Protein AF-A0A538DVM8-F1 (afdb_monomer)

Nearest PDB structures (foldseek):
  1uw4-assembly2_C  TM=4.264E-01  e=3.735E-01  Homo sapiens
  6fu8-assembly1_C  TM=4.788E-01  e=6.368E-01  Escherichia coli O157:H7
  2a1s-assembly2_C  TM=4.814E-01  e=8.148E+00  Homo sapiens
  8kei-assembly1_C  TM=2.611E-01  e=3.553E+00  Oryctolagus cuniculus
  7nfc-assembly1_R  TM=1.267E-01  e=5.709E+00  Homo sapiens

pLDDT: mean 77.98, std 17.45, range [37.25, 95.0]

Solvent-accessible surface area (backbone atoms only — not comparable to full-atom values): 14965 Å² total; per-residue (Å²): 66,32,56,57,66,22,54,75,48,77,42,74,82,54,92,78,66,64,67,68,50,49,57,50,42,61,70,29,34,36,66,81,75,77,64,56,51,81,41,86,43,74,57,98,88,39,68,28,29,33,39,38,33,44,49,64,72,93,64,70,56,28,22,74,38,63,41,71,49,64,50,100,85,67,50,81,42,77,76,43,48,52,74,36,40,50,31,51,59,91,94,44,74,41,74,61,50,75,64,55,54,50,55,40,52,50,51,50,52,51,52,52,49,51,53,51,51,52,55,49,50,58,61,69,71,46,61,95,87,66,81,86,80,88,74,79,86,75,71,57,49,102,82,68,47,65,57,67,41,60,92,59,90,57,94,80,60,75,70,47,54,73,66,52,56,73,72,58,21,62,28,43,68,72,49,45,38,52,54,41,35,72,74,36,94,87,56,80,66,51,74,65,37,57,49,16,42,32,63,64,70,56,60,35,48,90,74,33,58,74,31,26,46,66,52,98,83,63,71,58,22,26,15,68,60,38,42,51,49,54,52,51,46,38,74,76,32,87,52,43,55,60,51,22,35,51,52,38,54,67,70,51,73,86,125

Structure (mmCIF, N/CA/C/O backbone):
data_AF-A0A538DVM8-F1
#
_entry.id   AF-A0A538DVM8-F1
#
loop_
_atom_site.group_PDB
_atom_site.id
_atom_site.type_symbol
_atom_site.label_atom_id
_atom_site.label_alt_id
_atom_site.label_comp_id
_atom_site.label_asym_id
_atom_site.label_entity_id
_atom_site.label_seq_id
_atom_site.pdbx_PDB_ins_code
_atom_site.Cartn_x
_atom_site.Cartn_y
_atom_site.Cartn_z
_atom_site.occupancy
_atom_site.B_iso_or_equiv
_atom_site.auth_seq_id
_atom_site.auth_comp_id
_atom_site.auth_asym_id
_atom_site.auth_atom_id
_atom_site.pdbx_PDB_model_num
ATOM 1 N N . MET A 1 1 ? -6.686 -3.105 13.165 1.00 91.38 1 MET A N 1
ATOM 2 C CA . MET A 1 1 ? -6.283 -3.950 12.014 1.00 91.38 1 MET A CA 1
ATOM 3 C C . MET A 1 1 ? -4.870 -3.634 11.577 1.00 91.38 1 MET A C 1
ATOM 5 O O . MET A 1 1 ? -4.079 -4.561 11.546 1.00 91.38 1 MET A O 1
ATOM 9 N N . ALA A 1 2 ? -4.529 -2.364 11.331 1.00 91.62 2 ALA A N 1
ATOM 10 C CA . ALA A 1 2 ? -3.165 -1.960 10.975 1.00 91.62 2 ALA A CA 1
ATOM 11 C C . ALA A 1 2 ? -2.099 -2.516 11.942 1.00 91.62 2 ALA A C 1
ATOM 13 O O . ALA A 1 2 ? -1.162 -3.188 11.512 1.00 91.62 2 ALA A O 1
ATOM 14 N N . ASN A 1 3 ? -2.326 -2.392 13.256 1.00 92.56 3 ASN A N 1
ATOM 15 C CA . ASN A 1 3 ? -1.463 -2.987 14.289 1.00 92.56 3 ASN A CA 1
ATOM 16 C C . ASN A 1 3 ? -1.316 -4.515 14.171 1.00 92.56 3 ASN A C 1
ATOM 18 O O . ASN A 1 3 ? -0.289 -5.071 14.535 1.00 92.56 3 ASN A O 1
ATOM 22 N N . SER A 1 4 ? -2.295 -5.221 13.609 1.00 90.94 4 SER A N 1
ATOM 23 C CA . SER A 1 4 ? -2.308 -6.688 13.477 1.00 90.94 4 SER A CA 1
ATOM 24 C C . SER A 1 4 ? -1.834 -7.200 12.120 1.00 90.94 4 SER A C 1
ATOM 26 O O . SER A 1 4 ? -1.965 -8.388 11.854 1.00 90.94 4 SER A O 1
ATOM 28 N N . GLY A 1 5 ? -1.271 -6.335 11.271 1.00 85.81 5 GLY A N 1
ATOM 29 C CA . GLY A 1 5 ? -0.757 -6.747 9.960 1.00 85.81 5 GLY A CA 1
ATOM 30 C C . GLY A 1 5 ? -1.684 -6.416 8.792 1.00 85.81 5 GLY A C 1
ATOM 31 O O . GLY A 1 5 ? -1.453 -6.904 7.694 1.00 85.81 5 GLY A O 1
ATOM 32 N N . GLY A 1 6 ? -2.704 -5.589 9.024 1.00 90.38 6 GLY A N 1
ATOM 33 C CA . GLY A 1 6 ? -3.654 -5.171 7.999 1.00 90.38 6 GLY A CA 1
ATOM 34 C C . GLY A 1 6 ? -4.895 -6.062 7.924 1.00 90.38 6 GLY A C 1
ATOM 35 O O . GLY 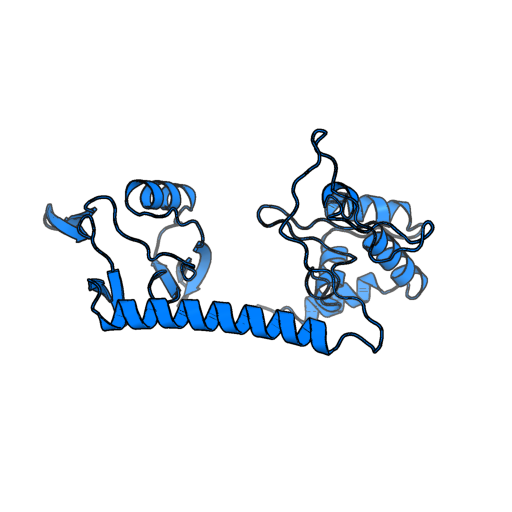A 1 6 ? -5.213 -6.806 8.856 1.00 90.38 6 GLY A O 1
ATOM 36 N N . GLY A 1 7 ? -5.652 -5.930 6.839 1.00 90.94 7 GLY A N 1
ATOM 37 C CA . GLY A 1 7 ? -6.867 -6.697 6.580 1.00 90.94 7 GLY A CA 1
ATOM 38 C C . GLY A 1 7 ? -7.872 -5.938 5.720 1.00 90.94 7 GLY A C 1
ATOM 39 O O . GLY A 1 7 ? -7.547 -4.926 5.113 1.00 90.94 7 GLY A O 1
ATOM 40 N N . ALA A 1 8 ? -9.113 -6.423 5.678 1.00 91.19 8 ALA A N 1
ATOM 41 C CA . ALA A 1 8 ? -10.191 -5.756 4.959 1.00 91.19 8 ALA A CA 1
ATOM 42 C C . ALA A 1 8 ? -11.468 -5.675 5.803 1.00 91.19 8 ALA A C 1
ATOM 44 O O . ALA A 1 8 ? -11.857 -6.648 6.456 1.00 91.19 8 ALA A O 1
ATOM 45 N N . VAL A 1 9 ? -12.145 -4.529 5.748 1.00 90.56 9 VAL A N 1
ATOM 46 C CA . VAL A 1 9 ? -13.495 -4.323 6.294 1.00 90.56 9 VAL A CA 1
ATOM 47 C C . VAL A 1 9 ? -14.459 -4.194 5.137 1.00 90.56 9 VAL A C 1
ATOM 49 O O . VAL A 1 9 ? -14.202 -3.459 4.194 1.00 90.56 9 VAL A O 1
ATOM 52 N N . VAL A 1 10 ? -15.582 -4.898 5.207 1.00 90.62 10 VAL A N 1
ATOM 53 C CA . VAL A 1 10 ? -16.633 -4.801 4.194 1.00 90.62 10 VAL A CA 1
ATOM 54 C C . VAL A 1 10 ? -17.807 -4.051 4.795 1.00 90.62 10 VAL A C 1
ATOM 56 O O . VAL A 1 10 ? -18.389 -4.512 5.776 1.00 90.62 10 VAL A O 1
ATOM 59 N N . VAL A 1 11 ? -18.154 -2.917 4.194 1.00 89.81 11 VAL A N 1
ATOM 60 C CA . VAL A 1 11 ? -19.269 -2.068 4.608 1.00 89.81 11 VAL A CA 1
ATOM 61 C C . VAL A 1 11 ? -20.421 -2.251 3.613 1.00 89.81 11 VAL A C 1
ATOM 63 O O . VAL A 1 11 ? -20.274 -1.915 2.434 1.00 89.81 11 VAL A O 1
ATOM 66 N N . PRO A 1 12 ? -21.558 -2.831 4.038 1.00 84.06 12 PRO A N 1
ATOM 67 C CA . PRO A 1 12 ? -22.720 -2.990 3.176 1.00 84.06 12 PRO A CA 1
ATOM 68 C C . PRO A 1 12 ? -23.516 -1.684 3.033 1.00 84.06 12 PRO A C 1
ATOM 70 O O . PRO A 1 12 ? -23.647 -0.917 3.982 1.00 84.06 12 PRO A O 1
ATOM 73 N N . GLY A 1 13 ? -24.110 -1.469 1.855 1.00 66.94 13 GLY A N 1
ATOM 74 C CA . GLY A 1 13 ? -25.246 -0.556 1.677 1.00 66.94 13 GLY A CA 1
ATOM 75 C C . GLY A 1 13 ? -24.947 0.935 1.484 1.00 66.94 13 GLY A C 1
ATOM 76 O O . GLY A 1 13 ? -25.846 1.650 1.045 1.00 66.94 13 GLY A O 1
ATOM 77 N N . HIS A 1 14 ? -23.723 1.417 1.722 1.00 64.56 14 HIS A N 1
ATOM 78 C CA . HIS A 1 14 ? -23.390 2.837 1.555 1.00 64.56 14 HIS A CA 1
ATOM 79 C C . HIS A 1 14 ? -22.054 3.051 0.851 1.00 64.56 14 HIS A C 1
ATOM 81 O O . HIS A 1 14 ? -21.081 2.352 1.121 1.00 64.56 14 HIS A O 1
ATOM 87 N N . LYS A 1 15 ? -22.018 4.058 -0.031 1.00 70.94 15 LYS A N 1
ATOM 88 C CA . LYS A 1 15 ? -20.783 4.543 -0.643 1.00 70.94 15 LYS A CA 1
ATOM 89 C C . LYS A 1 15 ? -19.994 5.289 0.426 1.00 70.94 15 LYS A C 1
ATOM 91 O O . LYS A 1 15 ? -20.326 6.422 0.771 1.00 70.94 15 LYS A O 1
ATOM 96 N N . VAL A 1 16 ? -19.001 4.613 0.981 1.00 83.69 16 VAL A N 1
ATOM 97 C CA . VAL A 1 16 ? -18.081 5.198 1.953 1.00 83.69 16 VAL A CA 1
ATOM 98 C C . VAL A 1 16 ? -17.121 6.124 1.206 1.00 83.69 16 VAL A C 1
ATOM 100 O O . VAL A 1 16 ? -16.648 5.779 0.124 1.00 83.69 16 VAL A O 1
ATOM 103 N N . GLN A 1 17 ? -16.880 7.313 1.752 1.00 84.44 17 GLN A N 1
ATOM 104 C CA . GLN A 1 17 ? -15.921 8.271 1.203 1.00 84.44 17 GLN A CA 1
ATOM 105 C C . GLN A 1 17 ? -14.616 8.201 1.990 1.00 84.44 17 GLN A C 1
ATOM 107 O O . GLN A 1 17 ? -14.631 7.929 3.189 1.00 84.44 17 GLN A O 1
ATOM 112 N N . GLU A 1 18 ? -13.506 8.432 1.301 1.00 82.56 18 GLU A N 1
ATOM 113 C CA . GLU A 1 18 ? -12.167 8.311 1.873 1.00 82.56 18 GLU A CA 1
ATOM 114 C C . GLU A 1 18 ? -11.806 9.488 2.781 1.00 82.56 18 GLU A C 1
ATOM 116 O O . GLU A 1 18 ? -11.379 9.274 3.911 1.00 82.56 18 GLU A O 1
ATOM 121 N N . GLU A 1 19 ? -12.049 10.719 2.320 1.00 81.19 19 GLU A N 1
ATOM 122 C CA . GLU A 1 19 ? -11.664 11.953 3.024 1.00 81.19 19 GLU A CA 1
ATOM 123 C C . GLU A 1 19 ? -12.200 12.008 4.465 1.00 81.19 19 GLU A C 1
ATOM 125 O O . GLU A 1 19 ? -11.397 12.217 5.374 1.00 81.19 19 GLU A O 1
ATOM 130 N N . PRO A 1 20 ? -13.488 11.702 4.746 1.00 87.06 20 PRO A N 1
ATOM 131 C CA . PRO A 1 20 ? -13.967 11.698 6.123 1.00 87.06 20 PRO A CA 1
ATOM 132 C C . PRO A 1 20 ? -13.274 10.645 6.992 1.00 87.06 20 PRO A C 1
ATOM 134 O O . PRO A 1 20 ? -13.184 10.830 8.200 1.00 87.06 20 PRO A O 1
ATOM 137 N N . ILE A 1 21 ? -12.804 9.528 6.426 1.00 88.12 21 ILE A N 1
ATOM 138 C CA . ILE A 1 21 ? -12.092 8.510 7.209 1.00 88.12 21 ILE A CA 1
ATOM 139 C C . ILE A 1 21 ? -10.724 9.038 7.630 1.00 88.12 21 ILE A C 1
ATOM 141 O O . ILE A 1 21 ? -10.399 8.902 8.807 1.00 88.12 21 ILE A O 1
ATOM 145 N N . HIS A 1 22 ? -9.965 9.652 6.717 1.00 83.19 22 HIS A N 1
ATOM 146 C CA . HIS A 1 22 ? -8.676 10.277 7.044 1.00 83.19 22 HIS A CA 1
ATOM 147 C C . HIS A 1 22 ? -8.846 11.334 8.138 1.00 83.19 22 HIS A C 1
ATOM 149 O O . HIS A 1 22 ? -8.239 11.210 9.197 1.00 83.19 22 HIS A O 1
ATOM 155 N N . GLU A 1 23 ? -9.802 12.258 7.978 1.00 83.12 23 GLU A N 1
ATOM 156 C CA . GLU A 1 23 ? -10.084 13.293 8.986 1.00 83.12 23 GLU A CA 1
ATOM 157 C C . GLU A 1 23 ? -10.395 12.706 10.375 1.00 83.12 23 GLU A C 1
ATOM 159 O O . GLU A 1 23 ? -9.952 13.223 11.405 1.00 83.12 23 GLU A O 1
ATOM 164 N N . HIS A 1 24 ? -11.160 11.610 10.429 1.00 88.44 24 HIS A N 1
ATOM 165 C CA . HIS A 1 24 ? -11.448 10.941 11.696 1.00 88.44 24 HIS A CA 1
ATOM 166 C C . HIS A 1 24 ? -10.231 10.180 12.235 1.00 88.44 24 HIS A C 1
ATOM 168 O O . HIS A 1 24 ? -10.028 10.156 13.446 1.00 88.44 24 HIS A O 1
ATOM 174 N N . LEU A 1 25 ? -9.414 9.551 11.393 1.00 88.69 25 LEU A N 1
ATOM 175 C CA . LEU A 1 25 ? -8.204 8.873 11.857 1.00 88.69 25 LEU A CA 1
ATOM 176 C C . LEU A 1 25 ? -7.222 9.874 12.466 1.00 88.69 25 LEU A C 1
ATOM 178 O O . LEU A 1 25 ? -6.800 9.658 13.601 1.00 88.69 25 LEU A O 1
ATOM 182 N N . ASP A 1 26 ? -6.987 11.007 11.810 1.00 87.06 26 ASP A N 1
ATOM 183 C CA . ASP A 1 26 ? -6.107 12.071 12.307 1.00 87.06 26 ASP A CA 1
ATOM 184 C C . ASP A 1 26 ? -6.617 12.673 13.618 1.00 87.06 26 ASP A C 1
ATOM 186 O O . ASP A 1 26 ? -5.858 13.009 14.531 1.00 87.06 26 ASP A O 1
ATOM 190 N N . ALA A 1 27 ? -7.940 12.782 13.758 1.00 89.69 27 ALA A N 1
ATOM 191 C CA . ALA A 1 27 ? -8.550 13.314 14.966 1.00 89.69 27 ALA A CA 1
ATOM 192 C C . ALA A 1 27 ? -8.453 12.369 16.175 1.00 89.69 27 ALA A C 1
ATOM 194 O O . ALA A 1 27 ? -8.579 12.852 17.309 1.00 89.69 27 ALA A O 1
ATOM 195 N N . TYR A 1 28 ? -8.296 11.057 15.961 1.00 92.12 28 TYR A N 1
ATOM 196 C CA . TYR A 1 28 ? -8.446 10.040 17.007 1.00 92.12 28 TYR A CA 1
ATOM 197 C C . TYR A 1 28 ? -7.233 9.133 17.217 1.00 92.12 28 TYR A C 1
ATOM 199 O O . TYR A 1 28 ? -7.166 8.530 18.290 1.00 92.12 28 TYR A O 1
ATOM 207 N N . ALA A 1 29 ? -6.307 9.010 16.269 1.00 90.12 29 ALA A N 1
ATOM 208 C CA . ALA A 1 29 ? -5.192 8.069 16.316 1.00 90.12 29 ALA A CA 1
ATOM 209 C C . ALA A 1 29 ? -3.843 8.744 16.030 1.00 90.12 29 ALA A C 1
ATOM 211 O O . ALA A 1 29 ? -3.762 9.735 15.318 1.00 90.12 29 ALA A O 1
ATOM 212 N N . GLU A 1 30 ? -2.783 8.195 16.618 1.00 83.69 30 GLU A N 1
ATOM 213 C CA . GLU A 1 30 ? -1.400 8.603 16.386 1.00 83.69 30 GLU A CA 1
ATOM 214 C C . GLU A 1 30 ? -0.479 7.366 16.314 1.00 83.69 30 GLU A C 1
ATOM 216 O O . GLU A 1 30 ? -0.730 6.387 17.024 1.00 83.69 30 GLU A O 1
ATOM 221 N N . PRO A 1 31 ? 0.598 7.379 15.506 1.00 85.88 31 PRO A N 1
ATOM 222 C CA . PRO A 1 31 ? 0.907 8.385 14.482 1.00 85.88 31 PRO A CA 1
ATOM 223 C C . PRO A 1 31 ? -0.140 8.424 13.354 1.00 85.88 31 PRO A C 1
ATOM 225 O O . PRO A 1 31 ? -1.007 7.555 13.281 1.00 85.88 31 PRO A O 1
ATOM 228 N N . GLU A 1 32 ? -0.059 9.447 12.503 1.00 83.62 32 GLU A N 1
ATOM 229 C CA . GLU A 1 32 ? -0.884 9.585 11.294 1.00 83.62 32 GLU A CA 1
ATOM 230 C C . GLU A 1 32 ? -0.847 8.301 10.450 1.00 83.62 32 GLU A C 1
ATOM 232 O O . GLU A 1 32 ? 0.192 7.638 10.331 1.00 83.62 32 GLU A O 1
ATOM 237 N N . PHE A 1 33 ? -2.002 7.917 9.906 1.00 85.25 33 PHE A N 1
ATOM 238 C CA . PHE A 1 33 ? -2.161 6.657 9.191 1.00 85.25 33 PHE A CA 1
ATOM 239 C C . PHE A 1 33 ? -3.012 6.822 7.938 1.00 85.25 33 PHE A C 1
ATOM 241 O O . PHE A 1 33 ? -4.237 6.861 8.004 1.00 85.25 33 PHE A O 1
ATOM 248 N N . GLU A 1 34 ? -2.342 6.782 6.791 1.00 83.44 34 GLU A N 1
ATOM 249 C CA . GLU A 1 34 ? -2.978 6.930 5.479 1.00 83.44 34 GLU A CA 1
ATOM 250 C C . GLU A 1 34 ? -3.050 5.612 4.690 1.00 83.44 34 GLU A C 1
ATOM 252 O O . GLU A 1 34 ? -3.625 5.561 3.607 1.00 83.44 34 GLU A O 1
ATOM 257 N N . ALA A 1 35 ? -2.451 4.528 5.198 1.00 85.88 35 ALA A N 1
ATOM 258 C CA . ALA A 1 35 ? -2.258 3.288 4.444 1.00 85.88 35 ALA A CA 1
ATOM 259 C C . ALA A 1 35 ? -3.529 2.411 4.414 1.00 85.88 35 ALA A C 1
ATOM 261 O O . ALA A 1 35 ? -3.575 1.300 4.951 1.00 85.88 35 ALA A O 1
ATOM 262 N N . PHE A 1 36 ? -4.595 2.928 3.806 1.00 91.38 36 PHE A N 1
ATOM 263 C CA . PHE A 1 36 ? -5.800 2.180 3.468 1.00 91.38 36 PHE A CA 1
ATOM 264 C C . PHE A 1 36 ? -6.386 2.650 2.130 1.00 91.38 36 PHE A C 1
ATOM 266 O O . PHE A 1 36 ? -6.123 3.755 1.677 1.00 91.38 36 PHE A O 1
ATOM 273 N N . GLY A 1 37 ? -7.201 1.808 1.495 1.00 89.00 37 GLY A N 1
ATOM 274 C CA . GLY A 1 37 ? -7.884 2.134 0.243 1.00 89.00 37 GLY A CA 1
ATOM 275 C C . GLY A 1 37 ? -9.309 1.595 0.201 1.00 89.00 37 GLY A C 1
ATOM 276 O O . GLY A 1 37 ? -9.620 0.567 0.811 1.00 89.00 37 GLY A O 1
ATOM 277 N N . LEU A 1 38 ? -10.190 2.284 -0.530 1.00 90.06 38 LEU A N 1
ATOM 278 C CA . LEU A 1 38 ? -11.572 1.851 -0.746 1.00 90.06 38 LEU A CA 1
ATOM 279 C C . LEU A 1 38 ? -11.756 1.210 -2.122 1.00 90.06 38 LEU A C 1
ATOM 281 O O . LEU A 1 38 ? -11.318 1.721 -3.151 1.00 90.06 38 LEU A O 1
ATOM 285 N N . HIS A 1 39 ? -12.476 0.095 -2.140 1.00 90.25 39 HIS A N 1
ATOM 286 C CA . HIS A 1 39 ? -12.784 -0.653 -3.347 1.00 90.25 39 HIS A CA 1
ATOM 287 C C . HIS A 1 39 ? -14.261 -1.024 -3.387 1.00 90.25 39 HIS A C 1
ATOM 289 O O . HIS A 1 39 ? -14.756 -1.759 -2.531 1.00 90.25 39 HIS A O 1
ATOM 295 N N . ASP A 1 40 ? -14.958 -0.581 -4.427 1.00 89.88 40 ASP A N 1
ATOM 296 C CA . ASP A 1 40 ? -16.324 -1.022 -4.684 1.00 89.88 40 ASP A CA 1
ATOM 297 C C . ASP A 1 40 ? -16.312 -2.458 -5.218 1.00 89.88 40 ASP A C 1
ATOM 299 O O . ASP A 1 40 ? -15.743 -2.759 -6.273 1.00 89.88 40 ASP A O 1
ATOM 303 N N . ILE A 1 41 ? -16.946 -3.366 -4.478 1.00 89.38 41 ILE A N 1
ATOM 304 C CA . ILE A 1 41 ? -17.041 -4.783 -4.826 1.00 89.38 41 ILE A CA 1
ATOM 305 C C . ILE A 1 41 ? -18.502 -5.244 -4.820 1.00 89.38 41 ILE A C 1
ATOM 307 O O . ILE A 1 41 ? -19.387 -4.628 -4.232 1.00 89.38 41 ILE A O 1
ATOM 311 N N . VAL A 1 42 ? -18.766 -6.373 -5.475 1.00 88.00 42 VAL A N 1
ATOM 312 C CA . VAL A 1 42 ? -20.075 -7.037 -5.423 1.00 88.00 42 VAL A CA 1
ATOM 313 C C . VAL A 1 42 ? -19.924 -8.316 -4.616 1.00 88.00 42 VAL A C 1
ATOM 315 O O . VAL A 1 42 ? -19.140 -9.192 -4.986 1.00 88.00 42 VAL A O 1
ATOM 318 N N . ARG A 1 43 ? -20.687 -8.446 -3.529 1.00 83.25 43 ARG A N 1
ATOM 319 C CA . ARG A 1 43 ? -20.682 -9.629 -2.662 1.00 83.25 43 ARG A CA 1
ATOM 320 C C . ARG A 1 43 ? -22.100 -10.170 -2.538 1.00 83.25 43 ARG A C 1
ATOM 322 O O . ARG A 1 43 ? -23.004 -9.452 -2.135 1.00 83.25 43 ARG A O 1
ATOM 329 N N . GLY A 1 44 ? -22.310 -11.429 -2.928 1.00 82.94 44 GLY A N 1
ATOM 330 C CA . GLY A 1 44 ? -23.646 -12.042 -2.902 1.00 82.94 44 GLY A CA 1
ATOM 331 C C . GLY A 1 44 ? -24.683 -11.306 -3.765 1.00 82.94 44 GLY A C 1
ATOM 332 O O . GLY A 1 44 ? -25.856 -11.289 -3.420 1.00 82.94 44 GLY A O 1
ATOM 333 N N . GLY A 1 45 ? -24.247 -10.650 -4.848 1.00 84.56 45 GLY A N 1
ATOM 334 C CA . GLY A 1 45 ? -25.114 -9.848 -5.720 1.00 84.56 45 GLY A CA 1
ATOM 335 C C . GLY A 1 45 ? -25.426 -8.438 -5.209 1.00 84.56 45 GLY A C 1
ATOM 336 O O . GLY A 1 45 ? -26.068 -7.680 -5.928 1.00 84.56 45 GLY A O 1
ATOM 337 N N . GLN A 1 46 ? -24.950 -8.057 -4.019 1.00 86.75 46 GLN A N 1
ATOM 338 C CA . GLN A 1 46 ? -25.130 -6.711 -3.475 1.00 86.75 46 GLN A CA 1
ATOM 339 C C . GLN A 1 46 ? -23.852 -5.868 -3.608 1.00 86.75 46 GLN A C 1
ATOM 341 O O . GLN A 1 46 ? -22.754 -6.393 -3.385 1.00 86.75 46 GLN A O 1
ATOM 346 N N . PRO A 1 47 ? -23.969 -4.575 -3.969 1.00 87.62 47 PRO A N 1
ATOM 347 C CA . PRO A 1 47 ? -22.842 -3.653 -3.960 1.00 87.62 47 PRO A CA 1
ATOM 348 C C . PRO A 1 47 ? -22.427 -3.355 -2.515 1.00 87.62 47 PRO A C 1
ATOM 350 O O . PRO A 1 47 ? -23.257 -3.010 -1.673 1.00 87.62 47 PRO A O 1
ATOM 353 N N . VAL A 1 48 ? -21.137 -3.503 -2.231 1.00 92.44 48 VAL A N 1
ATOM 354 C CA . VAL A 1 48 ? -20.534 -3.222 -0.924 1.00 92.44 48 VAL A CA 1
ATOM 355 C C . VAL A 1 48 ? -19.182 -2.542 -1.129 1.00 92.44 48 VAL A C 1
ATOM 357 O O . VAL A 1 48 ? -18.507 -2.794 -2.127 1.00 92.44 48 VAL A O 1
ATOM 360 N N . THR A 1 49 ? -18.757 -1.717 -0.179 1.00 92.81 49 THR A N 1
ATOM 361 C CA . THR A 1 49 ? -17.434 -1.084 -0.227 1.00 92.81 49 THR A CA 1
ATOM 362 C C . THR A 1 49 ? -16.480 -1.852 0.684 1.00 92.81 49 THR A C 1
ATOM 364 O O . THR A 1 49 ? -16.765 -2.075 1.862 1.00 92.81 49 THR A O 1
ATOM 367 N N . ALA A 1 50 ? -15.356 -2.306 0.135 1.00 92.12 50 ALA A N 1
ATOM 368 C CA . ALA A 1 50 ? -14.268 -2.919 0.880 1.00 92.12 50 ALA A CA 1
ATOM 369 C C . ALA A 1 50 ? -13.203 -1.869 1.203 1.00 92.12 50 ALA A C 1
ATOM 371 O O . ALA A 1 50 ? -12.656 -1.251 0.299 1.00 92.12 50 ALA A O 1
ATOM 372 N N . ILE A 1 51 ? -12.900 -1.699 2.485 1.00 93.31 51 ILE A N 1
ATOM 373 C CA . ILE A 1 51 ? -11.801 -0.875 2.985 1.00 93.31 51 ILE A CA 1
ATOM 374 C C . ILE A 1 51 ? -10.632 -1.819 3.249 1.00 93.31 51 ILE A C 1
ATOM 376 O O . ILE A 1 51 ? -10.694 -2.627 4.179 1.00 93.31 51 ILE A O 1
ATOM 380 N N . VAL A 1 52 ? -9.604 -1.766 2.409 1.00 93.75 52 VAL A N 1
ATOM 381 C CA . VAL A 1 52 ? -8.370 -2.543 2.563 1.00 93.75 52 VAL A CA 1
ATOM 382 C C . VAL A 1 52 ? -7.404 -1.709 3.386 1.00 93.75 52 VAL A C 1
ATOM 384 O O . VAL A 1 52 ? -7.111 -0.583 3.019 1.00 93.75 52 VAL A O 1
ATOM 387 N N . VAL A 1 53 ? -6.967 -2.240 4.522 1.00 92.94 53 VAL A N 1
ATOM 388 C CA . VAL A 1 53 ? -6.112 -1.558 5.497 1.00 92.94 53 VAL A CA 1
ATOM 389 C C . VAL A 1 53 ? -4.770 -2.264 5.526 1.00 92.94 53 VAL A C 1
ATOM 391 O O . VAL A 1 53 ? -4.720 -3.461 5.820 1.00 92.94 53 VAL A O 1
ATOM 394 N N . ASP A 1 54 ? -3.692 -1.531 5.290 1.00 88.75 54 ASP A N 1
ATOM 395 C CA . ASP A 1 54 ? -2.343 -2.076 5.350 1.00 88.75 54 ASP A CA 1
ATOM 396 C C . ASP A 1 54 ? -1.829 -2.160 6.790 1.00 88.75 54 ASP A C 1
ATOM 398 O O . ASP A 1 54 ? -2.407 -1.632 7.748 1.00 88.75 54 ASP A O 1
ATOM 402 N N . SER A 1 55 ? -0.732 -2.892 6.971 1.00 85.88 55 SER A N 1
ATOM 403 C CA . SER A 1 55 ? -0.039 -2.946 8.253 1.00 85.88 55 SER A CA 1
ATOM 404 C C . SER A 1 55 ? 0.691 -1.638 8.536 1.00 85.88 55 SER A C 1
ATOM 406 O O . SER A 1 55 ? 1.390 -1.130 7.661 1.00 85.88 55 SER A O 1
ATOM 408 N N . VAL A 1 56 ? 0.636 -1.155 9.778 1.00 84.50 56 VAL A N 1
ATOM 409 C CA . VAL A 1 56 ? 1.484 -0.029 10.196 1.00 84.50 56 VAL A CA 1
ATOM 410 C C . VAL A 1 56 ? 2.943 -0.481 10.332 1.00 84.50 56 VAL A C 1
ATOM 412 O O . VAL A 1 56 ? 3.224 -1.576 10.838 1.00 84.50 56 VAL A O 1
ATOM 415 N N . ALA A 1 57 ? 3.868 0.360 9.873 1.00 75.69 57 ALA A N 1
ATOM 416 C CA . ALA A 1 57 ? 5.307 0.150 9.980 1.00 75.69 57 ALA A CA 1
ATOM 417 C C . ALA A 1 57 ? 5.907 1.030 11.088 1.00 75.69 57 ALA A C 1
ATOM 419 O O . ALA A 1 57 ? 5.475 2.160 11.306 1.00 75.69 57 ALA A O 1
ATOM 420 N N . GLY A 1 58 ? 6.918 0.513 11.785 1.00 79.00 58 GLY A N 1
ATOM 421 C CA . GLY A 1 58 ? 7.603 1.230 12.859 1.00 79.00 58 GLY A CA 1
ATOM 422 C C . GLY A 1 58 ? 6.822 1.222 14.173 1.00 79.00 58 GLY A C 1
ATOM 423 O O . GLY A 1 58 ? 6.991 0.308 14.980 1.00 79.00 58 GLY A O 1
ATOM 424 N N . THR A 1 59 ? 5.985 2.235 14.395 1.00 83.44 59 THR A N 1
ATOM 425 C CA . THR A 1 59 ? 5.297 2.476 15.677 1.00 83.44 59 THR A CA 1
ATOM 426 C C . THR A 1 59 ? 3.835 2.041 15.590 1.00 83.44 59 THR A C 1
ATOM 428 O O . THR A 1 59 ? 3.177 2.337 14.594 1.00 83.44 59 THR A O 1
ATOM 431 N N . PRO A 1 60 ? 3.289 1.338 16.599 1.00 88.12 60 PRO A N 1
ATOM 432 C CA . PRO A 1 60 ? 1.888 0.949 16.566 1.00 88.12 60 PRO A CA 1
ATOM 433 C C . PRO A 1 60 ? 0.966 2.168 16.718 1.00 88.12 60 PRO A C 1
ATOM 435 O O . PRO A 1 60 ? 1.295 3.114 17.430 1.00 88.12 60 PRO A O 1
ATOM 438 N N . LEU A 1 61 ? -0.217 2.105 16.104 1.00 91.38 61 LEU A N 1
ATOM 439 C CA . LEU A 1 61 ? -1.251 3.128 16.238 1.00 91.38 61 LEU A CA 1
ATOM 440 C C . LEU A 1 61 ? -1.898 3.068 17.619 1.00 91.38 61 LEU A C 1
ATOM 442 O O . LEU A 1 61 ? -2.371 2.008 18.046 1.00 91.38 61 LEU A O 1
ATOM 446 N N . VAL A 1 62 ? -1.985 4.217 18.273 1.00 91.75 62 VAL A N 1
ATOM 447 C CA . VAL A 1 62 ? -2.612 4.423 19.577 1.00 91.75 62 VAL A CA 1
ATOM 448 C C . VAL A 1 62 ? -3.727 5.448 19.424 1.00 91.75 62 VAL A C 1
ATOM 450 O O . VAL A 1 62 ? -3.576 6.431 18.709 1.00 91.75 62 VAL A O 1
ATOM 453 N N . PHE A 1 63 ? -4.858 5.250 20.102 1.00 94.56 63 PHE A N 1
ATOM 454 C CA . PHE A 1 63 ? -5.916 6.258 20.079 1.00 94.56 63 PHE A CA 1
ATOM 455 C C . PHE A 1 63 ? -5.567 7.447 20.983 1.00 94.56 63 PHE A C 1
ATOM 457 O O . PHE A 1 63 ? -5.545 7.320 22.208 1.00 94.56 63 PHE A O 1
ATOM 464 N N . SER A 1 64 ? -5.341 8.623 20.403 1.00 92.31 64 SER A N 1
ATOM 465 C CA . SER A 1 64 ? -5.041 9.870 21.119 1.00 92.31 64 SER A CA 1
ATOM 466 C C . SER A 1 64 ? -6.276 10.460 21.820 1.00 92.31 64 SER A C 1
ATOM 468 O O . SER A 1 64 ? -6.154 11.218 22.793 1.00 92.31 64 SER A O 1
ATOM 470 N N . ARG A 1 65 ? -7.485 10.062 21.391 1.00 92.25 65 ARG A N 1
ATOM 471 C CA . ARG A 1 65 ? -8.778 10.476 21.962 1.00 92.25 65 ARG A CA 1
ATOM 472 C C . ARG A 1 65 ? -9.714 9.293 22.214 1.00 92.25 65 ARG A C 1
ATOM 474 O O . ARG A 1 65 ? -9.618 8.249 21.583 1.00 92.25 65 ARG A O 1
ATOM 481 N N . GLN A 1 66 ? -10.647 9.468 23.150 1.00 95.00 66 GLN A N 1
ATOM 482 C CA . GLN A 1 66 ? -11.672 8.464 23.446 1.00 95.00 66 GLN A CA 1
ATOM 483 C C . GLN A 1 66 ? -12.786 8.508 22.391 1.00 95.00 66 GLN A C 1
ATOM 485 O O . GLN A 1 66 ? -13.399 9.555 22.188 1.00 95.00 66 GLN A O 1
ATOM 490 N N . GLY A 1 67 ? -13.087 7.363 21.783 1.00 93.19 67 GLY A N 1
ATOM 491 C CA . GLY A 1 67 ? -14.211 7.191 20.866 1.00 93.19 67 GLY A CA 1
ATOM 492 C C . GLY A 1 67 ? -15.467 6.746 21.606 1.00 93.19 67 GLY A C 1
ATOM 493 O O . GLY A 1 67 ? -15.421 5.816 22.418 1.00 93.19 67 GLY A O 1
ATOM 494 N N . ARG A 1 68 ? -16.598 7.389 21.317 1.00 93.81 68 ARG A N 1
ATOM 495 C CA . ARG A 1 68 ? -17.915 7.040 21.865 1.00 93.81 68 ARG A CA 1
ATOM 496 C C . ARG A 1 68 ? -18.921 6.885 20.736 1.00 93.81 68 ARG A C 1
ATOM 498 O O . ARG A 1 68 ? -18.809 7.563 19.721 1.00 93.81 68 ARG A O 1
ATOM 505 N N . TYR A 1 69 ? -19.892 6.005 20.925 1.00 90.88 69 TYR A N 1
ATOM 506 C CA . TYR A 1 69 ? -21.023 5.835 20.019 1.00 90.88 69 TYR A CA 1
ATOM 507 C C . TYR A 1 69 ? -22.291 5.576 20.828 1.00 90.88 69 TYR A C 1
ATOM 509 O O . TYR A 1 69 ? -22.216 5.162 21.984 1.00 90.88 69 TYR A O 1
ATOM 517 N N . GLN A 1 70 ? -23.447 5.831 20.226 1.00 94.25 70 GLN A N 1
ATOM 518 C CA . GLN A 1 70 ? -24.739 5.495 20.815 1.00 94.25 70 GLN A CA 1
ATOM 519 C C . GLN A 1 70 ? -25.292 4.235 20.150 1.00 94.25 70 GLN A C 1
ATOM 521 O O . GLN A 1 70 ? -25.168 4.071 18.934 1.00 94.25 70 GLN A O 1
ATOM 526 N N . ASP A 1 71 ? -25.865 3.332 20.946 1.00 91.94 71 ASP A N 1
ATOM 527 C CA . ASP A 1 71 ? -26.608 2.186 20.417 1.00 91.94 71 ASP A CA 1
ATOM 528 C C . ASP A 1 71 ? -28.011 2.593 19.927 1.00 91.94 71 ASP A C 1
ATOM 530 O O . ASP A 1 71 ? -28.413 3.756 20.009 1.00 91.94 71 ASP A O 1
ATOM 534 N N . ALA A 1 72 ? -28.768 1.631 19.391 1.00 90.00 72 ALA A N 1
ATOM 535 C CA . ALA A 1 72 ? -30.122 1.868 18.888 1.00 90.00 72 ALA A CA 1
ATOM 536 C C . ALA A 1 72 ? -31.103 2.337 19.981 1.00 90.00 72 ALA A C 1
ATOM 538 O O . ALA A 1 72 ? -32.131 2.935 19.667 1.00 90.00 72 ALA A O 1
ATOM 539 N N . GLU A 1 73 ? -30.783 2.096 21.255 1.00 92.81 73 GLU A N 1
ATOM 540 C CA . GLU A 1 73 ? -31.555 2.544 22.413 1.00 92.81 73 GLU A CA 1
ATOM 541 C C . GLU A 1 73 ? -31.078 3.904 22.964 1.00 92.81 73 GLU A C 1
ATOM 543 O O . GLU A 1 73 ? -31.589 4.369 23.985 1.00 92.81 73 GLU A O 1
ATOM 548 N N . GLY A 1 74 ? -30.114 4.557 22.302 1.00 91.81 74 GLY A N 1
ATOM 549 C CA . GLY A 1 74 ? -29.572 5.862 22.687 1.00 91.81 74 GLY A CA 1
ATOM 550 C C . GLY A 1 74 ? -28.595 5.818 23.865 1.00 91.81 74 GLY A C 1
ATOM 551 O O . GLY A 1 74 ? -28.245 6.866 24.410 1.00 91.81 74 GLY A O 1
ATOM 552 N N . ARG A 1 75 ? -28.145 4.632 24.291 1.00 93.81 75 ARG A N 1
ATOM 553 C CA . ARG A 1 75 ? -27.161 4.499 25.373 1.00 93.81 75 ARG A CA 1
ATOM 554 C C . ARG A 1 75 ? -25.768 4.763 24.825 1.00 93.81 75 ARG A C 1
ATOM 556 O O . ARG A 1 75 ? -25.390 4.220 23.789 1.00 93.81 75 ARG A O 1
ATOM 563 N N . GLU A 1 76 ? -24.992 5.572 25.539 1.00 94.69 76 GLU A N 1
ATOM 564 C CA . GLU A 1 76 ? -23.598 5.828 25.183 1.00 94.69 76 GLU A CA 1
ATOM 565 C C . GLU A 1 76 ? -22.692 4.654 25.561 1.00 94.69 76 GLU A C 1
ATOM 567 O O . GLU A 1 76 ? -22.669 4.199 26.705 1.00 94.69 76 GLU A O 1
ATOM 572 N N . HIS A 1 77 ? -21.876 4.230 24.600 1.00 93.12 77 HIS A N 1
ATOM 573 C CA . HIS A 1 77 ? -20.853 3.204 24.746 1.00 93.12 77 HIS A CA 1
ATOM 574 C C . HIS A 1 77 ? -19.491 3.745 24.331 1.00 93.12 77 HIS A C 1
ATOM 576 O O . HIS A 1 77 ? -19.361 4.574 23.428 1.00 93.12 77 HIS A O 1
ATOM 582 N N . VAL A 1 78 ? -18.443 3.241 24.977 1.00 92.06 78 VAL A N 1
ATOM 583 C CA . VAL A 1 78 ? -17.058 3.553 24.614 1.00 92.06 78 VAL A CA 1
ATOM 584 C C . VAL A 1 78 ? -16.600 2.557 23.555 1.00 92.06 78 VAL A C 1
ATOM 586 O O . VAL A 1 78 ? -16.547 1.360 23.822 1.00 92.06 78 VAL A O 1
ATOM 589 N N . ALA A 1 79 ? -16.258 3.045 22.362 1.00 90.62 79 ALA A N 1
ATOM 590 C CA . ALA A 1 79 ? -15.700 2.212 21.296 1.00 90.62 79 ALA A CA 1
ATOM 591 C C . ALA A 1 79 ? -14.219 1.901 21.551 1.00 90.62 79 ALA A C 1
ATOM 593 O O . ALA A 1 79 ? -13.775 0.768 21.382 1.00 90.62 79 ALA A O 1
ATOM 594 N N . PHE A 1 80 ? -13.460 2.914 21.971 1.00 93.69 80 PHE A N 1
ATOM 595 C CA . PHE A 1 80 ? -12.038 2.807 22.280 1.00 93.69 80 PHE A CA 1
ATOM 596 C C . PHE A 1 80 ? -11.615 3.891 23.276 1.00 93.69 80 PHE A C 1
ATOM 598 O O . PHE A 1 80 ? -12.164 4.997 23.298 1.00 93.69 80 PHE A O 1
ATOM 605 N N . ALA A 1 81 ? -10.648 3.561 24.130 1.00 93.62 81 ALA A N 1
ATOM 606 C CA . ALA A 1 81 ? -10.127 4.455 25.158 1.00 93.62 81 ALA A CA 1
ATOM 607 C C . ALA A 1 81 ? -8.921 5.263 24.658 1.00 93.62 81 ALA A C 1
ATOM 609 O O . ALA A 1 81 ? -8.130 4.782 23.848 1.00 93.62 81 ALA A O 1
ATOM 610 N N . ARG A 1 82 ? -8.749 6.474 25.204 1.00 94.38 82 ARG A N 1
ATOM 611 C CA . ARG A 1 82 ? -7.538 7.282 25.008 1.00 94.38 82 ARG A CA 1
ATOM 612 C C . ARG A 1 82 ? -6.310 6.547 25.560 1.00 94.38 82 ARG A C 1
ATOM 614 O O . ARG A 1 82 ? -6.376 5.987 26.651 1.00 94.38 82 ARG A O 1
ATOM 621 N N . GLY A 1 83 ? -5.204 6.578 24.822 1.00 90.94 83 GLY A N 1
ATOM 622 C CA . GLY A 1 83 ? -3.989 5.808 25.096 1.00 90.94 83 GLY A CA 1
ATOM 623 C C . GLY A 1 83 ? -4.149 4.308 24.833 1.00 90.94 83 GLY A C 1
ATOM 624 O O . GLY A 1 83 ? -3.234 3.533 25.098 1.00 90.94 83 GLY A O 1
ATOM 625 N N . GLY A 1 84 ? -5.316 3.879 24.344 1.00 91.75 84 GLY A N 1
ATOM 626 C CA . GLY A 1 84 ? -5.611 2.479 24.111 1.00 91.75 84 GLY A CA 1
ATOM 627 C C . GLY A 1 84 ? -4.908 1.974 22.859 1.00 91.75 84 GLY A C 1
ATOM 628 O O . GLY A 1 84 ? -5.108 2.497 21.761 1.00 91.75 84 GLY A O 1
ATOM 629 N N . LEU A 1 85 ? -4.120 0.919 23.036 1.00 92.69 85 LEU A N 1
ATOM 630 C CA . LEU A 1 85 ? -3.531 0.153 21.952 1.00 92.69 85 LEU A CA 1
ATOM 631 C C . LEU A 1 85 ? -4.422 -1.059 21.668 1.00 92.69 85 LEU A C 1
ATOM 633 O O . LEU A 1 85 ? -4.709 -1.833 22.582 1.00 92.69 85 LEU A O 1
ATOM 637 N N . TYR A 1 86 ? -4.861 -1.224 20.419 1.00 94.25 86 TYR A N 1
ATOM 638 C CA . TYR A 1 86 ? -5.796 -2.286 20.039 1.00 94.25 86 TYR A CA 1
ATOM 639 C C . TYR A 1 86 ? -5.261 -3.156 18.905 1.00 94.25 86 TYR A C 1
ATOM 641 O O . TYR A 1 86 ? -4.720 -2.658 17.912 1.00 94.25 86 TYR A O 1
ATOM 649 N N . PHE A 1 87 ? -5.496 -4.459 19.031 1.00 94.19 87 PHE A N 1
ATOM 650 C CA . PHE A 1 87 ? -5.159 -5.475 18.043 1.00 94.19 87 PHE A CA 1
ATOM 651 C C . PHE A 1 87 ? -6.407 -6.258 17.646 1.00 94.19 87 PHE A C 1
ATOM 653 O O . PHE A 1 87 ? -7.344 -6.443 18.418 1.00 94.19 87 PHE A O 1
ATOM 660 N N . ARG A 1 88 ? -6.449 -6.675 16.385 1.00 92.38 88 ARG A N 1
ATOM 661 C CA . ARG A 1 88 ? -7.493 -7.522 15.827 1.00 92.38 88 ARG A CA 1
ATOM 662 C C . ARG A 1 88 ? -7.246 -8.976 16.228 1.00 92.38 88 ARG A C 1
ATOM 664 O O . ARG A 1 88 ? -6.264 -9.569 15.797 1.00 92.38 88 ARG A O 1
ATOM 671 N N . HIS A 1 89 ? -8.206 -9.547 16.944 1.00 90.38 89 HIS A N 1
ATOM 672 C CA . HIS A 1 89 ? -8.278 -10.952 17.336 1.00 90.38 89 HIS A CA 1
ATOM 673 C C . HIS A 1 89 ? -9.491 -11.587 16.650 1.00 90.38 89 HIS A C 1
ATOM 675 O O . HIS A 1 89 ? -10.638 -11.469 17.093 1.00 90.38 89 HIS A O 1
ATOM 681 N N . GLY A 1 90 ? -9.254 -12.194 15.483 1.00 86.06 90 GLY A N 1
ATOM 682 C CA . GLY A 1 90 ? -10.303 -12.797 14.657 1.00 86.06 90 GLY A CA 1
ATOM 683 C C . GLY A 1 90 ? -11.405 -11.803 14.267 1.00 86.06 90 GLY A C 1
ATOM 684 O O . GLY A 1 90 ? -11.214 -10.939 13.406 1.00 86.06 90 GLY A O 1
ATOM 685 N N . ALA A 1 91 ? -12.582 -11.938 14.886 1.00 84.06 91 ALA A N 1
ATOM 686 C CA . ALA A 1 91 ? -13.776 -11.152 14.574 1.00 84.06 91 ALA A CA 1
ATOM 687 C C . ALA A 1 91 ? -13.909 -9.829 15.360 1.00 84.06 91 ALA A C 1
ATOM 689 O O . ALA A 1 91 ? -14.784 -9.024 15.027 1.00 84.06 91 ALA A O 1
ATOM 690 N N . LYS A 1 92 ? -13.038 -9.548 16.338 1.00 87.75 92 LYS A N 1
ATOM 691 C CA . LYS A 1 92 ? -13.101 -8.331 17.169 1.00 87.75 92 LYS A CA 1
ATOM 692 C C . LYS A 1 92 ? -11.736 -7.679 17.361 1.00 87.75 92 LYS A C 1
ATOM 694 O O . LYS A 1 92 ? -10.705 -8.307 17.151 1.00 87.75 92 LYS A O 1
ATOM 699 N N . SER A 1 93 ? -11.744 -6.394 17.697 1.00 91.44 93 SER A N 1
ATOM 700 C CA . SER A 1 93 ? -10.542 -5.673 18.121 1.00 91.44 93 SER A CA 1
ATOM 701 C C . SER A 1 93 ? -10.551 -5.573 19.641 1.00 91.44 93 SER A C 1
ATOM 703 O O . SER A 1 93 ? -11.574 -5.211 20.216 1.00 91.44 93 SER A O 1
ATOM 705 N N . GLU A 1 94 ? -9.435 -5.903 20.276 1.00 92.06 94 GLU A N 1
ATOM 706 C CA . GLU A 1 94 ? -9.289 -5.963 21.732 1.00 92.06 94 GLU A CA 1
ATOM 707 C C . GLU A 1 94 ? -8.054 -5.178 22.164 1.00 92.06 94 GLU A C 1
ATOM 709 O O . GLU A 1 94 ? -7.164 -4.914 21.350 1.00 92.06 94 GLU A O 1
ATOM 714 N N . SER A 1 95 ? -8.021 -4.756 23.428 1.00 93.44 95 SER A N 1
ATOM 715 C CA . SER A 1 95 ? -6.852 -4.080 23.988 1.00 93.44 95 SER A CA 1
ATOM 716 C C . SER A 1 95 ? -5.634 -4.999 23.957 1.00 93.44 95 SER A C 1
ATOM 718 O O . SER A 1 95 ? -5.753 -6.205 24.160 1.00 93.44 95 SER A O 1
ATOM 720 N N . ALA A 1 96 ? -4.470 -4.414 23.695 1.00 92.50 96 ALA A N 1
ATOM 721 C CA . ALA A 1 96 ? -3.232 -5.147 23.510 1.00 92.50 96 ALA A CA 1
ATOM 722 C C . ALA A 1 96 ? -2.834 -5.965 24.742 1.00 92.50 96 ALA A C 1
ATOM 724 O O . ALA A 1 96 ? -2.831 -5.467 25.870 1.00 92.50 96 ALA A O 1
ATOM 725 N N . SER A 1 97 ? -2.413 -7.198 24.491 1.00 92.31 97 SER A N 1
ATOM 726 C CA . SER A 1 97 ? -1.646 -8.015 25.423 1.00 92.31 97 SER A CA 1
ATOM 727 C C . SER A 1 97 ? -0.136 -7.819 25.219 1.00 92.31 97 SER A C 1
ATOM 729 O O . SER A 1 97 ? 0.315 -7.239 24.229 1.00 92.31 97 SER A O 1
ATOM 731 N N . GLY A 1 98 ? 0.677 -8.339 26.145 1.00 89.38 98 GLY A N 1
ATOM 732 C CA . GLY A 1 98 ? 2.133 -8.359 25.967 1.00 89.38 98 GLY A CA 1
ATOM 733 C C . GLY A 1 98 ? 2.579 -9.179 24.749 1.00 89.38 98 GLY A C 1
ATOM 734 O O . GLY A 1 98 ? 3.568 -8.826 24.106 1.00 89.38 98 GLY A O 1
ATOM 735 N N . ASP A 1 99 ? 1.832 -10.228 24.399 1.00 90.38 99 ASP A N 1
ATOM 736 C CA . ASP A 1 99 ? 2.119 -11.058 23.227 1.00 90.38 99 ASP A CA 1
ATOM 737 C C . ASP A 1 99 ? 1.802 -10.318 21.925 1.00 90.38 99 ASP A C 1
ATOM 739 O O . ASP A 1 99 ? 2.595 -10.379 20.990 1.00 90.38 99 ASP A O 1
ATOM 743 N N . ASP A 1 100 ? 0.741 -9.505 21.895 1.00 91.12 100 ASP A N 1
ATOM 744 C CA . ASP A 1 100 ? 0.429 -8.659 20.736 1.00 91.12 100 ASP A CA 1
ATOM 745 C C . ASP A 1 100 ? 1.554 -7.664 20.430 1.00 91.12 100 ASP A C 1
ATOM 747 O O . ASP A 1 100 ? 1.961 -7.488 19.278 1.00 91.12 100 ASP A O 1
ATOM 751 N N . VAL A 1 101 ? 2.085 -7.021 21.474 1.00 88.00 101 VAL A N 1
ATOM 752 C CA . VAL A 1 101 ? 3.202 -6.076 21.346 1.00 88.00 101 VAL A CA 1
ATOM 753 C C . VAL A 1 101 ? 4.469 -6.803 20.897 1.00 88.00 101 VAL A C 1
ATOM 755 O O . VAL A 1 101 ? 5.172 -6.324 20.005 1.00 88.00 101 VAL A O 1
ATOM 758 N N . ARG A 1 102 ? 4.750 -7.984 21.462 1.00 89.00 102 ARG A N 1
ATOM 759 C CA . ARG A 1 102 ? 5.881 -8.826 21.050 1.00 89.00 102 ARG A CA 1
ATOM 760 C C . ARG A 1 102 ? 5.777 -9.208 19.573 1.00 89.00 102 ARG A C 1
ATOM 762 O O . ARG A 1 102 ? 6.752 -9.050 18.840 1.00 89.00 102 ARG A O 1
ATOM 769 N N . ASP A 1 103 ? 4.617 -9.679 19.131 1.00 88.00 103 ASP A N 1
ATOM 770 C CA . ASP A 1 103 ? 4.383 -10.109 17.752 1.00 88.00 103 ASP A CA 1
ATOM 771 C C . ASP A 1 103 ? 4.413 -8.938 16.772 1.00 88.00 103 ASP A C 1
ATOM 773 O O . ASP A 1 103 ? 4.868 -9.084 15.635 1.00 88.00 103 ASP A O 1
ATOM 777 N N . PHE A 1 104 ? 3.967 -7.757 17.199 1.00 84.50 104 PHE A N 1
ATOM 778 C CA . PHE A 1 104 ? 4.157 -6.528 16.442 1.00 84.50 104 PHE A CA 1
ATOM 779 C C . PHE A 1 104 ? 5.642 -6.229 16.224 1.00 84.50 104 PHE A C 1
ATOM 781 O O . PHE A 1 104 ? 6.078 -6.135 15.078 1.00 84.50 104 PHE A O 1
ATOM 788 N N . ILE A 1 105 ? 6.430 -6.151 17.301 1.00 83.25 105 ILE A N 1
ATOM 789 C CA . ILE A 1 105 ? 7.869 -5.854 17.230 1.00 83.25 105 ILE A CA 1
ATOM 790 C C . ILE A 1 105 ? 8.597 -6.902 16.383 1.00 83.25 105 ILE A C 1
ATOM 792 O O . ILE A 1 105 ? 9.424 -6.557 15.539 1.00 83.25 105 ILE A O 1
ATOM 796 N N . LYS A 1 106 ? 8.263 -8.185 16.563 1.00 86.81 106 LYS A N 1
ATOM 797 C CA . LYS A 1 106 ? 8.859 -9.278 15.793 1.00 86.81 106 LYS A CA 1
ATOM 798 C C . LYS A 1 106 ? 8.610 -9.116 14.294 1.00 86.81 106 LYS A C 1
ATOM 800 O O . LYS A 1 106 ? 9.551 -9.247 13.519 1.00 86.81 106 LYS A O 1
ATOM 805 N N . ARG A 1 107 ? 7.387 -8.760 13.885 1.00 84.00 107 ARG A N 1
ATOM 806 C CA . ARG A 1 107 ? 7.071 -8.484 12.474 1.00 84.00 107 ARG A CA 1
ATOM 807 C C . ARG A 1 107 ? 7.876 -7.313 11.916 1.00 84.00 107 ARG A C 1
ATOM 809 O O . ARG A 1 107 ? 8.356 -7.414 10.792 1.00 84.00 107 ARG A O 1
ATOM 816 N N . GLN A 1 108 ? 8.071 -6.246 12.693 1.00 78.75 108 GLN A N 1
ATOM 817 C CA . GLN A 1 108 ? 8.909 -5.118 12.266 1.00 78.75 108 GLN A CA 1
ATOM 818 C C . GLN A 1 108 ? 10.372 -5.552 12.072 1.00 78.75 108 GLN A C 1
ATOM 820 O O . GLN A 1 108 ? 10.996 -5.219 11.062 1.00 78.75 108 GLN A O 1
ATOM 825 N N . LEU A 1 109 ? 10.907 -6.351 13.002 1.00 76.56 109 LEU A N 1
ATOM 826 C CA . LEU A 1 109 ? 12.270 -6.873 12.915 1.00 76.56 109 LEU A CA 1
ATOM 827 C C . LEU A 1 109 ? 12.446 -7.809 11.713 1.00 76.56 109 LEU A C 1
ATOM 829 O O . LEU A 1 109 ? 13.438 -7.706 10.994 1.00 76.56 109 LEU A O 1
ATOM 833 N N . ASP A 1 110 ? 11.479 -8.693 11.471 1.00 78.56 110 ASP A N 1
ATOM 834 C CA . ASP A 1 110 ? 11.501 -9.613 10.335 1.00 78.56 110 ASP A CA 1
ATOM 835 C C . ASP A 1 110 ? 11.412 -8.859 9.000 1.00 78.56 110 ASP A C 1
ATOM 837 O O . ASP A 1 110 ? 12.169 -9.170 8.080 1.00 78.56 110 ASP A O 1
ATOM 841 N N . ALA A 1 111 ? 10.565 -7.828 8.900 1.00 72.81 111 ALA A N 1
ATOM 842 C CA . ALA A 1 111 ? 10.483 -6.967 7.719 1.00 72.81 111 ALA A CA 1
ATOM 843 C C . ALA A 1 111 ? 11.815 -6.242 7.455 1.00 72.81 111 ALA A C 1
ATOM 845 O O . ALA A 1 111 ? 12.341 -6.277 6.342 1.00 72.81 111 ALA A O 1
ATOM 846 N N . THR A 1 112 ? 12.416 -5.678 8.506 1.00 67.75 112 THR A N 1
ATOM 847 C CA . THR A 1 112 ? 13.730 -5.019 8.437 1.00 67.75 112 THR A CA 1
ATOM 848 C C . THR A 1 112 ? 14.814 -5.999 7.989 1.00 67.75 112 THR A C 1
ATOM 850 O O . THR A 1 112 ? 15.613 -5.710 7.099 1.00 67.75 112 THR A O 1
ATOM 853 N N . ARG A 1 113 ? 14.808 -7.214 8.548 1.00 64.88 113 ARG A N 1
ATOM 854 C CA . ARG A 1 113 ? 15.753 -8.274 8.193 1.00 64.88 113 ARG A CA 1
ATOM 855 C C . ARG A 1 113 ? 15.606 -8.705 6.736 1.00 64.88 113 ARG A C 1
ATOM 857 O O . ARG A 1 113 ? 16.616 -8.932 6.072 1.00 64.88 113 ARG A O 1
ATOM 864 N N . GLN A 1 114 ? 14.379 -8.836 6.237 1.00 69.19 114 GLN A N 1
ATOM 865 C CA . GLN A 1 114 ? 14.125 -9.174 4.835 1.00 69.19 114 GLN A CA 1
ATOM 866 C C . GLN A 1 114 ? 14.632 -8.078 3.897 1.00 69.19 114 GLN A C 1
ATOM 868 O O . GLN A 1 114 ? 15.302 -8.397 2.915 1.00 69.19 114 GLN A O 1
ATOM 873 N N . GLN A 1 115 ? 14.391 -6.809 4.233 1.00 61.66 115 GLN A N 1
ATOM 874 C CA . GLN A 1 115 ? 14.919 -5.668 3.487 1.00 61.66 115 GLN A CA 1
ATOM 875 C C . GLN A 1 115 ? 16.456 -5.683 3.456 1.00 61.66 115 GLN A C 1
ATOM 877 O O . GLN A 1 115 ? 17.056 -5.560 2.391 1.00 61.66 115 GLN A O 1
ATOM 882 N N . TRP A 1 116 ? 17.110 -5.920 4.597 1.00 58.03 116 TRP A N 1
ATOM 883 C CA . TRP A 1 116 ? 18.571 -6.025 4.659 1.00 58.03 116 TRP A CA 1
ATOM 884 C C . TRP A 1 116 ? 19.114 -7.192 3.832 1.00 58.03 116 TRP A C 1
ATOM 886 O O . TRP A 1 116 ? 20.081 -7.021 3.095 1.00 58.03 116 TRP A O 1
ATOM 896 N N . LEU A 1 117 ? 18.490 -8.371 3.905 1.00 61.97 117 LEU A N 1
ATOM 897 C CA . LEU A 1 117 ? 18.908 -9.533 3.116 1.00 61.97 117 LEU A CA 1
ATOM 898 C C . LEU A 1 117 ? 18.715 -9.321 1.611 1.00 61.97 117 LEU A C 1
ATOM 900 O O . LEU A 1 117 ? 19.540 -9.797 0.832 1.00 61.97 117 LEU A O 1
ATOM 904 N N . ALA A 1 118 ? 17.657 -8.620 1.198 1.00 51.31 118 ALA A N 1
ATOM 905 C CA . ALA A 1 118 ? 17.447 -8.250 -0.198 1.00 51.31 118 ALA A CA 1
ATOM 906 C C . ALA A 1 118 ? 18.574 -7.332 -0.695 1.00 51.31 118 ALA A C 1
ATOM 908 O O . ALA A 1 118 ? 19.199 -7.633 -1.713 1.00 51.31 118 ALA A O 1
ATOM 909 N N . ASN A 1 119 ? 18.908 -6.298 0.083 1.00 46.94 119 ASN A N 1
ATOM 910 C CA . ASN A 1 119 ? 19.985 -5.362 -0.241 1.00 46.94 119 ASN A CA 1
ATOM 911 C C . ASN A 1 119 ? 21.355 -6.063 -0.293 1.00 46.94 119 ASN A C 1
ATOM 913 O O . ASN A 1 119 ? 22.125 -5.861 -1.227 1.00 46.94 119 ASN A O 1
ATOM 917 N N . ILE A 1 120 ? 21.655 -6.951 0.662 1.00 51.84 120 ILE A N 1
ATOM 918 C CA . ILE A 1 120 ? 22.913 -7.718 0.678 1.00 51.84 120 ILE A CA 1
ATOM 919 C C . ILE A 1 120 ? 22.989 -8.685 -0.510 1.00 51.84 120 ILE A C 1
ATOM 921 O O . ILE A 1 120 ? 24.036 -8.811 -1.139 1.00 51.84 120 ILE A O 1
ATOM 925 N N . ARG A 1 121 ? 21.890 -9.372 -0.848 1.00 37.25 121 ARG A N 1
ATOM 926 C CA . ARG A 1 121 ? 21.835 -10.266 -2.014 1.00 37.25 121 ARG A CA 1
ATOM 927 C C . ARG A 1 121 ? 22.109 -9.503 -3.311 1.00 37.25 121 ARG A C 1
ATOM 929 O O . ARG A 1 121 ? 22.831 -10.012 -4.165 1.00 37.25 121 ARG A O 1
ATOM 936 N N . GLN A 1 122 ? 21.563 -8.299 -3.447 1.00 45.06 122 GLN A N 1
ATOM 937 C CA . GLN A 1 122 ? 21.825 -7.422 -4.587 1.00 45.06 122 GLN A CA 1
ATOM 938 C C . GLN A 1 122 ? 23.314 -7.061 -4.694 1.00 45.06 122 GLN A C 1
ATOM 940 O O . GLN A 1 122 ? 23.872 -7.107 -5.785 1.00 45.06 122 GLN A O 1
ATOM 945 N N . VAL A 1 123 ? 23.968 -6.788 -3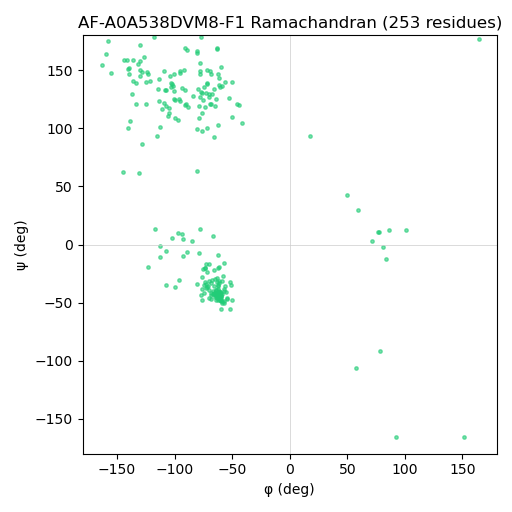.563 1.00 50.06 123 VAL A N 1
ATOM 946 C CA . VAL A 1 123 ? 25.414 -6.525 -3.491 1.00 50.06 123 VAL A CA 1
ATOM 947 C C . VAL A 1 123 ? 26.249 -7.765 -3.850 1.00 50.06 123 VAL A C 1
ATOM 949 O O . VAL A 1 123 ? 27.239 -7.652 -4.562 1.00 50.06 123 VAL A O 1
ATOM 952 N N . MET A 1 124 ? 25.841 -8.958 -3.411 1.00 43.72 124 MET A N 1
ATOM 953 C CA . MET A 1 124 ? 26.583 -10.212 -3.628 1.00 43.72 124 MET A CA 1
ATOM 954 C C . MET A 1 124 ? 26.477 -10.786 -5.049 1.00 43.72 124 MET A C 1
ATOM 956 O O . MET A 1 124 ? 27.378 -11.498 -5.477 1.00 43.72 124 MET A O 1
ATOM 960 N N . HIS A 1 125 ? 25.386 -10.525 -5.777 1.00 44.38 125 HIS A N 1
ATOM 961 C CA . HIS A 1 125 ? 25.254 -10.918 -7.190 1.00 44.38 125 HIS A CA 1
ATOM 962 C C . HIS A 1 125 ? 25.875 -9.906 -8.158 1.00 44.38 125 HIS A C 1
ATOM 964 O O . HIS A 1 125 ? 25.769 -10.080 -9.375 1.00 44.38 125 HIS A O 1
ATOM 970 N N . ALA A 1 126 ? 26.503 -8.851 -7.640 1.00 42.69 126 ALA A N 1
ATOM 971 C CA . ALA A 1 126 ? 27.241 -7.923 -8.467 1.00 42.69 126 ALA A CA 1
ATOM 972 C C . ALA A 1 126 ? 28.461 -8.650 -9.079 1.00 42.69 126 ALA A C 1
ATOM 974 O O . ALA A 1 126 ? 29.139 -9.401 -8.376 1.00 42.69 126 ALA A O 1
ATOM 975 N N . PRO A 1 127 ? 28.720 -8.495 -10.389 1.00 44.56 127 PRO A N 1
ATOM 976 C CA . PRO A 1 127 ? 29.823 -9.179 -11.060 1.00 44.56 127 PRO A CA 1
ATOM 977 C C . PRO A 1 127 ? 31.178 -8.816 -10.435 1.00 44.56 127 PRO A C 1
ATOM 979 O O . PRO A 1 127 ? 31.347 -7.719 -9.898 1.00 44.56 127 PRO A O 1
ATOM 982 N N . ASP A 1 128 ? 32.159 -9.720 -10.534 1.00 39.06 128 ASP A N 1
ATOM 983 C CA . ASP A 1 128 ? 33.512 -9.487 -10.016 1.00 39.06 128 ASP A CA 1
ATOM 984 C C . ASP A 1 128 ? 34.073 -8.155 -10.554 1.00 39.06 128 ASP A C 1
ATOM 986 O O . ASP A 1 128 ? 34.121 -7.943 -11.768 1.00 39.06 128 ASP A O 1
ATOM 990 N N . ARG A 1 129 ? 34.523 -7.280 -9.634 1.00 47.25 129 ARG A N 1
ATOM 991 C CA . ARG A 1 129 ? 34.911 -5.855 -9.817 1.00 47.25 129 ARG A CA 1
ATOM 992 C C . ARG A 1 129 ? 33.795 -4.803 -9.738 1.00 47.25 129 ARG A C 1
ATOM 994 O O . ARG A 1 129 ? 34.051 -3.647 -10.063 1.00 47.25 129 ARG A O 1
ATOM 1001 N N . ALA A 1 130 ? 32.595 -5.140 -9.278 1.00 42.97 130 ALA A N 1
ATOM 1002 C CA . ALA A 1 130 ? 31.616 -4.118 -8.916 1.00 42.97 130 ALA A CA 1
ATOM 1003 C C . ALA A 1 130 ? 32.059 -3.344 -7.655 1.00 42.97 130 ALA A C 1
ATOM 1005 O O . ALA A 1 130 ? 32.253 -3.933 -6.592 1.00 42.97 130 ALA A O 1
ATOM 1006 N N . GLU A 1 131 ? 32.209 -2.022 -7.767 1.00 42.47 131 GLU A N 1
ATOM 1007 C CA . GLU A 1 131 ? 32.375 -1.127 -6.617 1.00 42.47 131 GLU A CA 1
ATOM 1008 C C . GLU A 1 131 ? 30.996 -0.769 -6.045 1.00 42.47 131 GLU A C 1
ATOM 1010 O O . GLU A 1 131 ? 30.091 -0.349 -6.766 1.00 42.47 131 GLU A O 1
ATOM 1015 N N . VAL A 1 132 ? 30.823 -0.970 -4.737 1.00 40.72 132 VAL A N 1
ATOM 1016 C CA . VAL A 1 132 ? 29.552 -0.773 -4.031 1.00 40.72 132 VAL A CA 1
ATOM 1017 C C . VAL A 1 132 ? 29.651 0.514 -3.221 1.00 40.72 132 VAL A C 1
ATOM 1019 O O . VAL A 1 132 ? 30.386 0.571 -2.237 1.00 40.72 132 VAL A O 1
ATOM 1022 N N . ALA A 1 133 ? 28.910 1.544 -3.627 1.00 41.62 133 ALA A N 1
ATOM 1023 C CA . ALA A 1 133 ? 28.795 2.800 -2.891 1.00 41.62 133 ALA A CA 1
ATOM 1024 C C . ALA A 1 133 ? 27.482 2.829 -2.092 1.00 41.62 133 ALA A C 1
ATOM 1026 O O . ALA A 1 133 ? 26.402 2.649 -2.653 1.00 41.62 133 ALA A O 1
ATOM 1027 N N . ILE A 1 134 ? 27.578 3.055 -0.780 1.00 40.56 134 ILE A N 1
ATOM 1028 C CA . ILE A 1 134 ? 26.4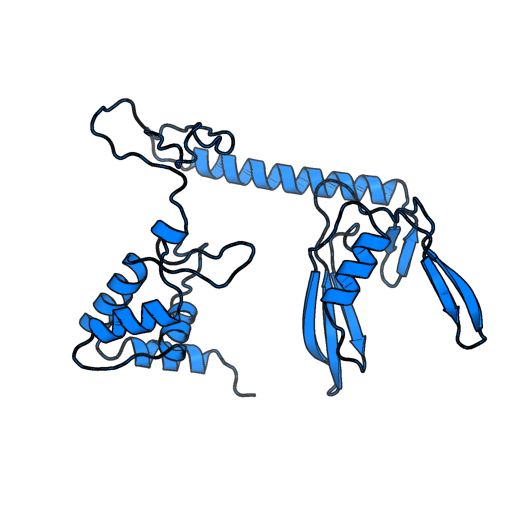25 3.278 0.101 1.00 40.56 134 ILE A CA 1
ATOM 1029 C C . ILE A 1 134 ? 26.173 4.784 0.133 1.00 40.56 134 ILE A C 1
ATOM 1031 O O . ILE A 1 134 ? 27.059 5.544 0.516 1.00 40.56 134 ILE A O 1
ATOM 1035 N N . ILE A 1 135 ? 24.984 5.214 -0.287 1.00 40.81 135 ILE A N 1
ATOM 1036 C CA . ILE A 1 135 ? 24.582 6.623 -0.276 1.00 40.81 135 ILE A CA 1
ATOM 1037 C C . ILE A 1 135 ? 23.494 6.762 0.783 1.00 40.81 135 ILE A C 1
ATOM 1039 O O . ILE A 1 135 ? 22.430 6.152 0.665 1.00 40.81 135 ILE A O 1
ATOM 1043 N N . GLU A 1 136 ? 23.762 7.544 1.823 1.00 39.34 136 GLU A N 1
ATOM 1044 C CA . GLU A 1 136 ? 22.712 8.030 2.713 1.00 39.34 136 GLU A CA 1
ATOM 1045 C C . GLU A 1 136 ? 21.838 8.998 1.908 1.00 39.34 136 GLU A C 1
ATOM 1047 O O . GLU A 1 136 ? 22.342 9.847 1.179 1.00 39.34 136 GLU A O 1
ATOM 1052 N N . THR A 1 137 ? 20.525 8.795 1.952 1.00 40.12 137 THR A N 1
ATOM 1053 C CA . THR A 1 137 ? 19.511 9.494 1.152 1.00 40.12 137 THR A CA 1
ATOM 1054 C C . THR A 1 137 ? 19.769 11.004 1.026 1.00 40.12 137 THR A C 1
ATOM 1056 O O . THR A 1 137 ? 19.527 11.755 1.961 1.00 40.12 137 THR A O 1
ATOM 1059 N N . ALA A 1 138 ? 20.248 11.395 -0.160 1.00 43.69 138 ALA A N 1
ATOM 1060 C CA . ALA A 1 138 ? 20.261 12.712 -0.799 1.00 43.69 138 ALA A CA 1
ATOM 1061 C C . ALA A 1 138 ? 20.035 13.948 0.097 1.00 43.69 138 ALA A C 1
ATOM 1063 O O . ALA A 1 138 ? 18.912 14.443 0.216 1.00 43.69 138 ALA A O 1
ATOM 1064 N N . GLU A 1 139 ? 21.119 14.558 0.576 1.00 41.34 139 GLU A N 1
ATOM 1065 C CA . GLU A 1 139 ? 21.130 16.015 0.719 1.00 41.34 139 GLU A CA 1
ATOM 1066 C C . GLU A 1 139 ? 21.177 16.629 -0.692 1.00 41.34 139 GLU A C 1
ATOM 1068 O O . GLU A 1 139 ? 22.000 16.239 -1.528 1.00 41.34 139 GLU A O 1
ATOM 1073 N N . ARG A 1 140 ? 20.238 17.538 -0.985 1.00 51.56 140 ARG A N 1
ATOM 1074 C CA . ARG A 1 140 ? 20.336 18.457 -2.129 1.00 51.56 140 ARG A CA 1
ATOM 1075 C C . ARG A 1 140 ? 21.470 19.441 -1.833 1.00 51.56 140 ARG A C 1
ATOM 1077 O O . ARG A 1 140 ? 21.653 19.796 -0.671 1.00 51.56 140 ARG A O 1
ATOM 1084 N N . ASP A 1 141 ? 22.201 19.890 -2.852 1.00 52.91 141 ASP A N 1
ATOM 1085 C CA . ASP A 1 141 ? 23.146 20.996 -2.655 1.00 52.91 141 ASP A CA 1
ATOM 1086 C C . ASP A 1 141 ? 22.408 22.287 -2.239 1.00 52.91 141 ASP A C 1
ATOM 1088 O O . ASP A 1 141 ? 21.175 22.360 -2.294 1.00 52.91 141 ASP A O 1
ATOM 1092 N N . GLU A 1 142 ? 23.148 23.309 -1.800 1.00 50.88 142 GLU A N 1
ATOM 1093 C CA . GLU A 1 142 ? 22.584 24.590 -1.337 1.00 50.88 142 GLU A CA 1
ATOM 1094 C C . GLU A 1 142 ? 21.713 25.285 -2.412 1.00 50.88 142 GLU A C 1
ATOM 1096 O O . GLU A 1 142 ? 20.884 26.138 -2.091 1.00 50.88 142 GLU A O 1
ATOM 1101 N N . GLU A 1 143 ? 21.826 24.873 -3.681 1.00 51.41 143 GLU A N 1
ATOM 1102 C CA . GLU A 1 143 ? 21.044 25.358 -4.821 1.00 51.41 143 GLU A CA 1
ATOM 1103 C C . GLU A 1 143 ? 19.902 24.417 -5.264 1.00 51.41 143 GLU A C 1
ATOM 1105 O O . GLU A 1 143 ? 19.234 24.679 -6.269 1.00 51.41 143 GLU A O 1
ATOM 1110 N N . GLY A 1 144 ? 19.638 23.332 -4.529 1.00 52.53 144 GLY A N 1
ATOM 1111 C CA . GLY A 1 144 ? 18.506 22.431 -4.759 1.00 52.53 144 GLY A CA 1
ATOM 1112 C C . GLY A 1 144 ? 18.672 21.449 -5.926 1.00 52.53 144 GLY A C 1
ATOM 1113 O O . GLY A 1 144 ? 17.690 20.793 -6.304 1.00 52.53 144 GLY A O 1
ATOM 1114 N N . ARG A 1 145 ? 19.876 21.329 -6.497 1.00 50.44 145 ARG A N 1
ATOM 1115 C CA . ARG A 1 145 ? 20.183 20.442 -7.626 1.00 50.44 145 ARG A CA 1
ATOM 1116 C C . ARG A 1 145 ? 20.332 18.992 -7.153 1.00 50.44 145 ARG A C 1
ATOM 1118 O O . ARG A 1 145 ? 20.756 18.742 -6.024 1.00 50.44 145 ARG A O 1
ATOM 1125 N N . PRO A 1 146 ? 19.985 18.009 -8.005 1.00 50.19 146 PRO A N 1
ATOM 1126 C CA . PRO A 1 146 ? 20.231 16.610 -7.694 1.00 50.19 146 PRO A CA 1
ATOM 1127 C C . PRO A 1 146 ? 21.738 16.375 -7.594 1.00 50.19 146 PRO A C 1
ATOM 1129 O O . PRO A 1 146 ? 22.479 16.667 -8.533 1.00 50.19 146 PRO A O 1
ATOM 1132 N N . THR A 1 147 ? 22.175 15.833 -6.460 1.00 50.25 147 THR A N 1
ATOM 1133 C CA . THR A 1 147 ? 23.572 15.478 -6.214 1.00 50.25 147 THR A CA 1
ATOM 1134 C C . THR A 1 147 ? 23.994 14.412 -7.221 1.00 50.25 147 THR A C 1
ATOM 1136 O O . THR A 1 147 ? 23.611 13.243 -7.135 1.00 50.25 147 THR A O 1
ATOM 1139 N N . LEU A 1 148 ? 24.736 14.850 -8.238 1.00 48.97 148 LEU A N 1
ATOM 1140 C CA . LEU A 1 148 ? 25.311 14.001 -9.268 1.00 48.97 148 LEU A CA 1
ATOM 1141 C C . LEU A 1 148 ? 26.556 13.338 -8.689 1.00 48.97 148 LEU A C 1
ATOM 1143 O O . LEU A 1 148 ? 27.578 13.986 -8.471 1.00 48.97 148 LEU A O 1
ATOM 1147 N N . ILE A 1 149 ? 26.468 12.041 -8.441 1.00 45.31 149 ILE A N 1
ATOM 1148 C CA . ILE A 1 149 ? 27.582 11.239 -7.964 1.00 45.31 149 ILE A CA 1
ATOM 1149 C C . ILE A 1 149 ? 28.286 10.557 -9.128 1.00 45.31 149 ILE A C 1
ATOM 1151 O O . ILE A 1 149 ? 27.703 10.180 -10.146 1.00 45.31 149 ILE A O 1
ATOM 1155 N N . ARG A 1 150 ? 29.590 10.385 -8.969 1.00 46.25 150 ARG A N 1
ATOM 1156 C CA . ARG A 1 150 ? 30.407 9.641 -9.911 1.00 46.25 150 ARG A CA 1
ATOM 1157 C C . ARG A 1 150 ? 30.736 8.300 -9.292 1.00 46.25 150 ARG A C 1
ATOM 1159 O O . ARG A 1 150 ? 31.383 8.246 -8.254 1.00 46.25 150 ARG A O 1
ATOM 1166 N N . LEU A 1 151 ? 30.286 7.229 -9.932 1.00 46.75 151 LEU A N 1
ATOM 1167 C CA . LEU A 1 151 ? 30.452 5.858 -9.440 1.00 46.75 151 LEU A CA 1
ATOM 1168 C C . LEU A 1 151 ? 31.875 5.303 -9.675 1.00 46.75 151 LEU A C 1
ATOM 1170 O O . LEU A 1 151 ? 32.080 4.100 -9.606 1.00 46.75 151 LEU A O 1
ATOM 1174 N N 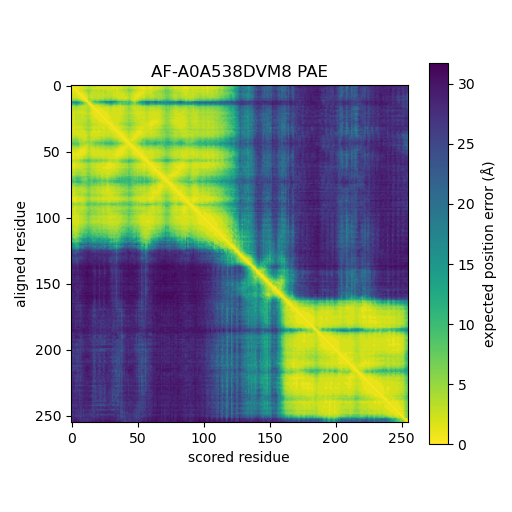. THR A 1 152 ? 32.843 6.161 -10.016 1.00 41.75 152 THR A N 1
ATOM 1175 C CA . THR A 1 152 ? 34.251 5.811 -10.252 1.00 41.75 152 THR A CA 1
ATOM 1176 C C . THR A 1 152 ? 35.149 7.051 -10.118 1.00 41.75 152 THR A C 1
ATOM 117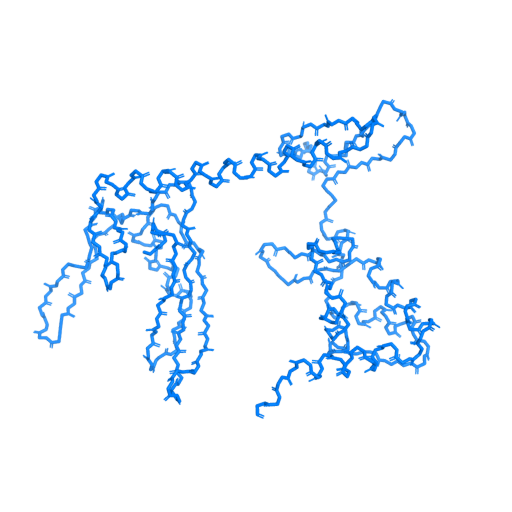8 O O . THR A 1 152 ? 34.669 8.187 -10.163 1.00 41.75 152 THR A O 1
ATOM 1181 N N . THR A 1 153 ? 36.460 6.841 -9.975 1.00 49.47 153 THR A N 1
ATOM 1182 C CA . THR A 1 153 ? 37.494 7.891 -9.940 1.00 49.47 153 THR A CA 1
ATOM 1183 C C . THR A 1 153 ? 37.865 8.435 -11.325 1.00 49.47 153 THR A C 1
ATOM 1185 O O . THR A 1 153 ? 38.591 9.424 -11.409 1.00 49.47 153 THR A O 1
ATOM 1188 N N . ASP A 1 154 ? 37.357 7.831 -12.406 1.00 47.03 154 ASP A N 1
ATOM 1189 C CA . ASP A 1 154 ? 37.586 8.296 -13.777 1.00 47.03 154 ASP A CA 1
ATOM 1190 C C . ASP A 1 154 ? 36.959 9.694 -14.021 1.00 47.03 154 ASP A C 1
ATOM 1192 O O . ASP A 1 154 ? 35.732 9.857 -13.956 1.00 47.03 154 ASP A O 1
ATOM 1196 N N . PRO A 1 155 ? 37.760 10.725 -14.367 1.00 52.62 155 PRO A N 1
ATOM 1197 C CA . PRO A 1 155 ? 37.285 12.070 -14.694 1.00 52.62 155 PRO A CA 1
ATOM 1198 C C . PRO A 1 155 ? 36.359 12.150 -15.922 1.00 52.62 155 PRO A C 1
ATOM 1200 O O . PRO A 1 155 ? 35.727 13.191 -16.133 1.00 52.62 155 PRO A O 1
ATOM 1203 N N . HIS A 1 156 ? 36.212 11.071 -16.688 1.00 46.16 156 HIS A N 1
ATOM 1204 C CA . HIS A 1 156 ? 35.370 11.004 -17.882 1.00 46.16 156 HIS A CA 1
ATOM 1205 C C . HIS A 1 156 ? 34.147 10.087 -17.746 1.00 46.16 156 HIS A C 1
ATOM 1207 O O . HIS A 1 156 ? 33.345 10.012 -18.678 1.00 46.16 156 HIS A O 1
ATOM 1213 N N . ALA A 1 157 ? 33.961 9.421 -16.605 1.00 40.78 157 ALA A N 1
ATOM 1214 C CA . ALA A 1 157 ? 32.826 8.525 -16.422 1.00 40.78 157 ALA A CA 1
ATOM 1215 C C . ALA A 1 157 ? 31.481 9.262 -16.268 1.00 40.78 157 ALA A C 1
ATOM 1217 O O . ALA A 1 157 ? 31.444 10.370 -15.716 1.00 40.78 157 ALA A O 1
ATOM 1218 N N . PRO A 1 158 ? 30.363 8.640 -16.702 1.00 39.59 158 PRO A N 1
ATOM 1219 C CA . PRO A 1 158 ? 29.034 9.221 -16.573 1.00 39.59 158 PRO A CA 1
ATOM 1220 C C . PRO A 1 158 ? 28.674 9.503 -15.111 1.00 39.59 158 PRO A C 1
ATOM 1222 O O . PRO A 1 158 ? 28.903 8.682 -14.221 1.00 39.59 158 PRO A O 1
ATOM 1225 N N . LEU A 1 159 ? 28.086 10.672 -14.877 1.00 40.31 159 LEU A N 1
ATOM 1226 C CA . LEU A 1 159 ? 27.506 11.038 -13.592 1.00 40.31 159 LEU A CA 1
ATOM 1227 C C . LEU A 1 159 ? 26.149 10.342 -13.436 1.00 40.31 159 LEU A C 1
ATOM 1229 O O . LEU A 1 159 ? 25.308 10.424 -14.330 1.00 40.31 159 LEU A O 1
ATOM 1233 N N . TYR A 1 160 ? 25.932 9.698 -12.296 1.00 43.34 160 TYR A N 1
ATOM 1234 C CA . TYR A 1 160 ? 24.657 9.106 -11.903 1.00 43.34 160 TYR A CA 1
ATOM 1235 C C . TYR A 1 160 ? 24.107 9.875 -10.703 1.00 43.34 160 TYR A C 1
ATOM 1237 O O . TYR A 1 160 ? 24.851 10.311 -9.842 1.00 43.34 160 TYR A O 1
ATOM 1245 N N . GLY A 1 161 ? 22.803 10.085 -10.626 1.00 49.56 161 GLY A N 1
ATOM 1246 C CA . GLY A 1 161 ? 22.168 10.769 -9.500 1.00 49.56 161 GLY A CA 1
ATOM 1247 C C . GLY A 1 161 ? 20.704 10.379 -9.424 1.00 49.56 161 GLY A C 1
ATOM 1248 O O . GLY A 1 161 ? 20.211 9.677 -10.308 1.00 49.56 161 GLY A O 1
ATOM 1249 N N . GLN A 1 162 ? 19.998 10.835 -8.389 1.00 48.09 162 GLN A N 1
ATOM 1250 C CA . GLN A 1 162 ? 18.538 10.773 -8.378 1.00 48.09 162 GLN A CA 1
ATOM 1251 C C . GLN A 1 162 ? 18.037 11.701 -9.491 1.00 48.09 162 GLN A C 1
ATOM 1253 O O . GLN A 1 162 ? 17.942 12.916 -9.315 1.00 48.09 162 GLN A O 1
ATOM 1258 N N . ILE A 1 163 ? 17.831 11.137 -10.683 1.00 52.34 163 ILE A N 1
ATOM 1259 C CA . ILE A 1 163 ? 17.311 11.882 -11.823 1.00 52.34 163 ILE A CA 1
ATOM 1260 C C . ILE A 1 163 ? 15.872 12.215 -11.473 1.00 52.34 163 ILE A C 1
ATOM 1262 O O . ILE A 1 163 ? 15.074 11.317 -11.212 1.00 52.34 163 ILE A O 1
ATOM 1266 N N . ASP A 1 164 ? 15.577 13.509 -11.442 1.00 62.06 164 ASP A N 1
ATOM 1267 C CA . ASP A 1 164 ? 14.226 14.020 -11.275 1.00 62.06 164 ASP A CA 1
ATOM 1268 C C . ASP A 1 164 ? 13.261 13.220 -12.174 1.00 62.06 164 ASP A C 1
ATOM 1270 O O . ASP A 1 164 ? 13.486 13.152 -13.392 1.00 62.06 164 ASP A O 1
ATOM 1274 N N . PRO A 1 165 ? 12.241 12.552 -11.610 1.00 62.59 165 PRO A N 1
ATOM 1275 C CA . PRO A 1 165 ? 11.227 11.853 -12.385 1.00 62.59 165 PRO A CA 1
ATOM 1276 C C . PRO A 1 165 ? 10.580 12.719 -13.462 1.00 62.59 165 PRO A C 1
ATOM 1278 O O . PRO A 1 165 ? 10.316 12.216 -14.548 1.00 62.59 165 PRO A O 1
ATOM 1281 N N . ASP A 1 166 ? 10.443 14.027 -13.232 1.00 66.69 166 ASP A N 1
ATOM 1282 C CA . ASP A 1 166 ? 9.903 14.953 -14.230 1.00 66.69 166 ASP A CA 1
ATOM 1283 C C . ASP A 1 166 ? 10.863 15.171 -15.414 1.00 66.69 166 ASP A C 1
ATOM 1285 O O . ASP A 1 166 ? 10.451 15.621 -16.481 1.00 66.69 166 ASP A O 1
ATOM 1289 N N . ARG A 1 167 ? 12.144 14.813 -15.260 1.00 70.00 167 ARG A N 1
ATOM 1290 C CA . ARG A 1 167 ? 13.147 14.831 -16.336 1.00 70.00 167 ARG A CA 1
ATOM 1291 C C . ARG A 1 167 ? 13.395 13.460 -16.955 1.00 70.00 167 ARG A C 1
ATOM 1293 O O . ARG A 1 167 ? 13.656 13.389 -18.149 1.00 70.00 167 ARG A O 1
ATOM 1300 N N . SER A 1 168 ? 13.378 12.391 -16.162 1.00 72.69 168 SER A N 1
ATOM 1301 C CA . SER A 1 168 ? 13.604 11.023 -16.662 1.00 72.69 168 SER A CA 1
ATOM 1302 C C . SER A 1 168 ? 12.356 10.419 -17.301 1.00 72.69 168 SER A C 1
ATOM 1304 O O . SER A 1 168 ? 12.456 9.667 -18.268 1.00 72.69 168 SER A O 1
ATOM 1306 N N . HIS A 1 169 ? 11.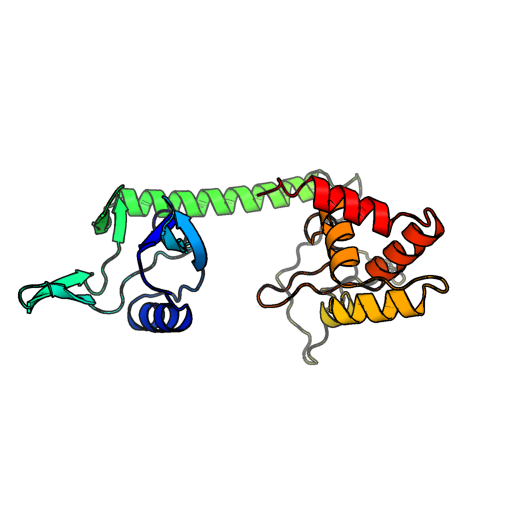187 10.768 -16.772 1.00 83.44 169 HIS A N 1
ATOM 1307 C CA . HIS A 1 169 ? 9.883 10.279 -17.189 1.00 83.44 169 HIS A CA 1
ATOM 1308 C C . HIS A 1 169 ? 8.923 11.464 -17.396 1.00 83.44 169 HIS A C 1
ATOM 1310 O O . HIS A 1 169 ? 7.906 11.583 -16.707 1.00 83.44 169 HIS A O 1
ATOM 1316 N N . PRO A 1 170 ? 9.233 12.377 -18.334 1.00 84.75 170 PRO A N 1
ATOM 1317 C CA . PRO A 1 170 ? 8.507 13.637 -18.459 1.00 84.75 170 PRO A CA 1
ATOM 1318 C C . PRO A 1 170 ? 7.043 13.444 -18.871 1.00 84.75 170 PRO A C 1
ATOM 1320 O O . PRO A 1 170 ? 6.216 14.318 -18.617 1.00 84.75 170 PRO A O 1
ATOM 1323 N N . TYR A 1 171 ? 6.697 12.310 -19.490 1.00 85.06 171 TYR A N 1
ATOM 1324 C CA . TYR A 1 171 ? 5.402 12.146 -20.133 1.00 85.06 171 TYR A CA 1
ATOM 1325 C C . TYR A 1 171 ? 4.357 11.512 -19.225 1.00 85.06 171 TYR A C 1
ATOM 1327 O O . TYR A 1 171 ? 4.551 10.451 -18.636 1.00 85.06 171 TYR A O 1
ATOM 1335 N N . ARG A 1 172 ? 3.159 12.083 -19.217 1.00 88.31 172 ARG A N 1
ATOM 1336 C CA . ARG A 1 172 ? 1.921 11.402 -18.832 1.00 88.31 172 ARG A CA 1
ATOM 1337 C C . ARG A 1 172 ? 1.412 10.562 -20.002 1.00 88.31 172 ARG A C 1
ATOM 1339 O O . ARG A 1 172 ? 1.785 10.756 -21.156 1.00 88.31 172 ARG A O 1
ATOM 1346 N N . GLN A 1 173 ? 0.476 9.647 -19.738 1.00 83.94 173 GLN A N 1
ATOM 1347 C CA . GLN A 1 173 ? -0.028 8.733 -20.777 1.00 83.94 173 GLN A CA 1
ATOM 1348 C C . GLN A 1 173 ? -0.592 9.465 -22.009 1.00 83.94 173 GLN A C 1
ATOM 1350 O O . GLN A 1 173 ? -0.431 8.994 -23.131 1.00 83.94 173 GLN A O 1
ATOM 1355 N N . LYS A 1 174 ? -1.234 10.624 -21.814 1.00 86.00 174 LYS A N 1
ATOM 1356 C CA . LYS A 1 174 ? -1.741 11.456 -22.914 1.00 86.00 174 LYS A CA 1
ATOM 1357 C C . LYS A 1 174 ? -0.611 11.967 -23.817 1.00 86.00 174 LYS A C 1
ATOM 1359 O O . LYS A 1 174 ? -0.789 12.010 -25.026 1.00 86.00 174 LYS A O 1
ATOM 1364 N N . GLU A 1 175 ? 0.527 12.329 -23.238 1.00 90.56 175 GLU A N 1
ATOM 1365 C CA . GLU A 1 175 ? 1.685 12.868 -23.959 1.00 90.56 175 GLU A CA 1
ATOM 1366 C C . GLU A 1 175 ? 2.437 11.762 -24.696 1.00 90.56 175 GLU A C 1
ATOM 1368 O O . GLU A 1 175 ? 2.768 11.949 -25.860 1.00 90.56 175 GLU A O 1
ATOM 1373 N N . VAL A 1 176 ? 2.563 10.569 -24.098 1.00 89.69 176 VAL A N 1
ATOM 1374 C CA . VAL A 1 176 ? 3.057 9.369 -24.802 1.00 89.69 176 VAL A CA 1
ATOM 1375 C C . VAL A 1 176 ? 2.238 9.098 -26.061 1.00 89.69 176 VAL A C 1
ATOM 1377 O O . VAL A 1 176 ? 2.800 8.841 -27.118 1.00 89.69 176 VAL A O 1
ATOM 1380 N N . ILE A 1 177 ? 0.905 9.162 -25.974 1.00 89.75 177 ILE A N 1
ATOM 1381 C CA . ILE A 1 177 ? 0.032 8.944 -27.137 1.00 89.75 177 ILE A CA 1
ATOM 1382 C C . ILE A 1 177 ? 0.299 9.994 -28.218 1.00 89.75 177 ILE A C 1
ATOM 1384 O O . ILE A 1 177 ? 0.383 9.643 -29.392 1.00 89.75 177 ILE A O 1
ATOM 1388 N N . THR A 1 178 ? 0.426 11.267 -27.833 1.00 89.25 178 THR A N 1
ATOM 1389 C CA . THR A 1 178 ? 0.743 12.355 -28.766 1.00 89.25 178 THR A CA 1
ATOM 1390 C C . THR A 1 178 ? 2.083 12.118 -29.456 1.00 89.25 178 THR A C 1
ATOM 1392 O O . THR A 1 178 ? 2.152 12.188 -30.682 1.00 89.25 178 THR A O 1
ATOM 1395 N N . GLU A 1 179 ? 3.128 11.798 -28.696 1.00 92.75 179 GLU A N 1
ATOM 1396 C CA . GLU A 1 179 ? 4.479 11.625 -29.227 1.00 92.75 179 GLU A CA 1
ATOM 1397 C C . GLU A 1 179 ? 4.583 10.384 -30.124 1.00 92.75 179 GLU A C 1
ATOM 1399 O O . GLU A 1 179 ? 5.100 10.461 -31.237 1.00 92.75 179 GLU A O 1
ATOM 1404 N N . VAL A 1 180 ? 3.998 9.257 -29.705 1.00 91.81 180 VAL A N 1
ATOM 1405 C CA . VAL A 1 180 ? 3.929 8.042 -30.529 1.00 91.81 180 VAL A CA 1
ATOM 1406 C C . VAL A 1 180 ? 3.166 8.320 -31.825 1.00 91.81 180 VAL A C 1
ATOM 1408 O O . VAL A 1 180 ? 3.671 8.013 -32.898 1.00 91.81 180 VAL A O 1
ATOM 1411 N N . ASN A 1 181 ? 1.994 8.957 -31.766 1.00 91.50 181 ASN A N 1
ATOM 1412 C CA . ASN A 1 181 ? 1.212 9.277 -32.968 1.00 91.50 181 ASN A CA 1
ATOM 1413 C C . ASN A 1 181 ? 1.906 10.268 -33.901 1.00 91.50 181 ASN A C 1
ATOM 1415 O O . ASN A 1 181 ? 1.685 10.217 -35.104 1.00 91.50 181 ASN A O 1
ATOM 1419 N N . THR A 1 182 ? 2.739 11.156 -33.363 1.00 92.12 182 THR A N 1
ATOM 1420 C CA . THR A 1 182 ? 3.532 12.092 -34.170 1.00 92.12 182 THR A CA 1
ATOM 1421 C C . THR A 1 182 ? 4.632 11.359 -34.940 1.00 92.12 182 THR A C 1
ATOM 1423 O O . THR A 1 182 ? 4.985 11.761 -36.044 1.00 92.12 182 THR A O 1
ATOM 1426 N N . ARG A 1 183 ? 5.158 10.266 -34.376 1.00 91.19 183 ARG A N 1
ATOM 1427 C CA . ARG A 1 183 ? 6.230 9.450 -34.966 1.00 91.19 183 ARG A CA 1
ATOM 1428 C C . ARG A 1 183 ? 5.724 8.267 -35.801 1.00 91.19 183 ARG A C 1
ATOM 1430 O O . ARG A 1 183 ? 6.528 7.612 -36.466 1.00 91.19 183 ARG A O 1
ATOM 1437 N N . LEU A 1 184 ? 4.426 7.965 -35.757 1.00 88.12 184 LEU A N 1
ATOM 1438 C CA . LEU A 1 184 ? 3.788 6.923 -36.561 1.00 88.12 184 LEU A CA 1
ATOM 1439 C C . LEU A 1 184 ? 3.095 7.541 -37.783 1.00 88.12 184 LEU A C 1
ATOM 1441 O O . LEU A 1 184 ? 2.031 8.137 -37.672 1.00 88.12 184 LEU A O 1
ATOM 1445 N N . ASP A 1 185 ? 3.646 7.319 -38.976 1.00 72.62 185 ASP A N 1
ATOM 1446 C CA . ASP A 1 185 ? 3.110 7.904 -40.219 1.00 72.62 185 ASP A CA 1
ATOM 1447 C C . ASP A 1 185 ? 1.795 7.262 -40.706 1.00 72.62 185 ASP A C 1
ATOM 1449 O O . ASP A 1 185 ? 1.075 7.838 -41.520 1.00 72.62 185 ASP A O 1
ATOM 1453 N N . SER A 1 186 ? 1.478 6.040 -40.261 1.00 70.62 186 SER A N 1
ATOM 1454 C CA . SER A 1 186 ? 0.436 5.206 -40.890 1.00 70.62 186 SER A CA 1
ATOM 1455 C C . SER A 1 186 ? -0.808 4.953 -40.038 1.00 70.62 186 SER A C 1
ATOM 1457 O O . SER A 1 186 ? -1.788 4.396 -40.538 1.00 70.62 186 SER A O 1
ATOM 1459 N N . ARG A 1 187 ? -0.782 5.307 -38.748 1.00 76.44 187 ARG A N 1
ATOM 1460 C CA . ARG A 1 187 ? -1.818 4.914 -37.783 1.00 76.44 187 ARG A CA 1
ATOM 1461 C C . ARG A 1 187 ? -1.787 5.760 -36.524 1.00 76.44 187 ARG A C 1
ATOM 1463 O O . ARG A 1 187 ? -0.733 6.230 -36.114 1.00 76.44 187 ARG A O 1
ATOM 1470 N N . SER A 1 188 ? -2.943 5.854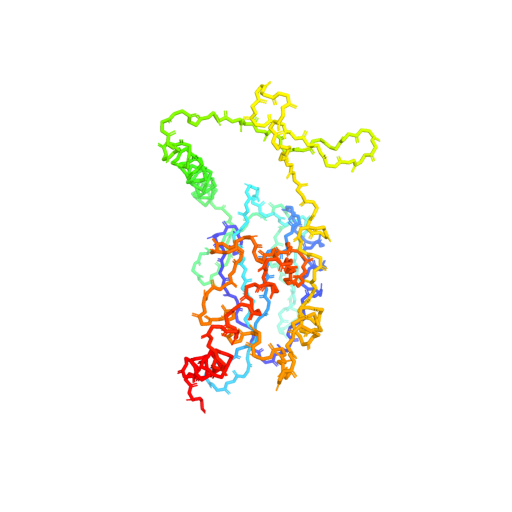 -35.876 1.00 85.19 188 SER A N 1
ATOM 1471 C CA . SER A 1 188 ? -3.064 6.436 -34.548 1.00 85.19 188 SER A CA 1
ATOM 1472 C C . SER A 1 188 ? -3.330 5.362 -33.497 1.00 85.19 188 SER A C 1
ATOM 1474 O O . SER A 1 188 ? -4.193 4.497 -33.648 1.00 85.19 188 SER A O 1
ATOM 1476 N N . VAL A 1 189 ? -2.579 5.435 -32.408 1.00 87.56 189 VAL A N 1
ATOM 1477 C CA . VAL A 1 189 ? -2.791 4.685 -31.177 1.00 87.56 189 VAL A CA 1
ATOM 1478 C C . VAL A 1 189 ? -3.587 5.530 -30.190 1.00 87.56 189 VAL A C 1
ATOM 1480 O O . VAL A 1 189 ? -3.506 6.761 -30.174 1.00 87.56 189 VAL A O 1
ATOM 1483 N N . ASN A 1 190 ? -4.374 4.872 -29.345 1.00 84.00 190 ASN A N 1
ATOM 1484 C CA . ASN A 1 190 ? -5.107 5.509 -28.252 1.00 84.00 190 ASN A CA 1
ATOM 1485 C C . ASN A 1 190 ? -4.657 4.965 -26.882 1.00 84.00 190 ASN A C 1
ATOM 1487 O O . ASN A 1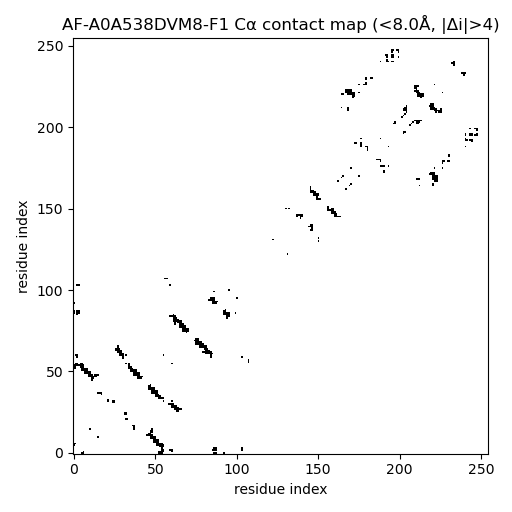 190 ? -3.826 4.061 -26.775 1.00 84.00 190 ASN A O 1
ATOM 1491 N N . ALA A 1 191 ? -5.234 5.501 -25.803 1.00 81.12 191 ALA A N 1
ATOM 1492 C CA . ALA A 1 191 ? -4.882 5.111 -24.436 1.00 81.12 191 ALA A CA 1
ATOM 1493 C C . ALA A 1 191 ? -5.101 3.619 -24.143 1.00 81.12 191 ALA A C 1
ATOM 1495 O O . ALA A 1 191 ? -4.355 3.033 -23.356 1.00 81.12 191 ALA A O 1
ATOM 1496 N N . PHE A 1 192 ? -6.097 2.993 -24.778 1.00 85.62 192 PHE A N 1
ATOM 1497 C CA . PHE A 1 192 ? -6.368 1.569 -24.613 1.00 85.62 192 PHE A CA 1
ATOM 1498 C C . PHE A 1 192 ? -5.317 0.699 -25.307 1.00 85.62 192 PHE A C 1
ATOM 1500 O O . PHE A 1 192 ? -4.971 -0.359 -24.782 1.00 85.62 192 PHE A O 1
ATOM 1507 N N . ASP A 1 193 ? -4.770 1.144 -26.438 1.00 87.06 193 ASP A N 1
ATOM 1508 C CA . ASP A 1 193 ? -3.701 0.426 -27.138 1.00 87.06 193 ASP A CA 1
ATOM 1509 C C . ASP A 1 193 ? -2.406 0.457 -26.310 1.00 87.06 193 ASP A C 1
ATOM 1511 O O . ASP A 1 193 ? -1.833 -0.595 -26.024 1.00 87.06 193 ASP A O 1
ATOM 1515 N N . VAL A 1 194 ? -2.020 1.634 -25.796 1.00 86.38 194 VAL A N 1
ATOM 1516 C CA . VAL A 1 194 ? -0.866 1.784 -24.886 1.00 86.38 194 VAL A CA 1
ATOM 1517 C C . VAL A 1 194 ? -1.061 0.968 -23.601 1.00 86.38 194 VAL A C 1
ATOM 1519 O O . VAL A 1 194 ? -0.144 0.280 -23.152 1.00 86.38 194 VAL A O 1
ATOM 1522 N N . LEU A 1 195 ? -2.267 0.976 -23.018 1.00 86.81 195 LEU A N 1
ATOM 1523 C CA . LEU A 1 195 ? -2.593 0.141 -21.856 1.00 86.81 195 LEU A CA 1
ATOM 1524 C C . LEU A 1 195 ? -2.442 -1.353 -22.169 1.00 86.81 195 LEU A C 1
ATOM 1526 O O . LEU A 1 195 ? -1.878 -2.092 -21.363 1.00 86.81 195 LEU A O 1
ATOM 1530 N N . SER A 1 196 ? -2.948 -1.801 -23.317 1.00 86.69 196 SER A N 1
ATOM 1531 C CA . SER A 1 196 ? -2.908 -3.210 -23.716 1.00 86.69 196 SER A CA 1
ATOM 1532 C C . SER A 1 196 ? -1.472 -3.698 -23.873 1.00 86.69 196 SER A C 1
ATOM 1534 O O . SER A 1 196 ? -1.129 -4.754 -23.344 1.00 86.69 196 SER A O 1
ATOM 1536 N N . VAL A 1 197 ? -0.612 -2.891 -24.503 1.00 91.06 197 VAL A N 1
ATOM 1537 C CA . VAL A 1 197 ? 0.827 -3.167 -24.616 1.00 91.06 197 VAL A CA 1
ATOM 1538 C C . VAL A 1 197 ? 1.466 -3.293 -23.238 1.00 91.06 197 VAL A C 1
ATOM 1540 O O . VAL A 1 197 ? 2.097 -4.310 -22.948 1.00 91.06 197 VAL A O 1
ATOM 1543 N N . ARG A 1 198 ? 1.236 -2.325 -22.343 1.00 91.88 198 ARG A N 1
ATOM 1544 C CA . ARG A 1 198 ? 1.787 -2.385 -20.982 1.00 91.88 198 ARG A CA 1
ATOM 1545 C C . ARG A 1 198 ? 1.362 -3.642 -20.231 1.00 91.88 198 ARG A C 1
ATOM 1547 O O . ARG A 1 198 ? 2.166 -4.225 -19.515 1.00 91.88 198 ARG A O 1
ATOM 1554 N N . ARG A 1 199 ? 0.104 -4.064 -20.376 1.00 88.62 199 ARG A N 1
ATOM 1555 C CA . ARG A 1 199 ? -0.430 -5.236 -19.670 1.00 88.62 199 ARG A CA 1
ATOM 1556 C C . ARG A 1 199 ? 0.084 -6.553 -20.245 1.00 88.62 199 ARG A C 1
ATOM 1558 O O . ARG A 1 199 ? 0.429 -7.431 -19.465 1.00 88.62 199 ARG A O 1
ATOM 1565 N N . VAL A 1 200 ? 0.167 -6.686 -21.568 1.00 89.88 200 VAL A N 1
ATOM 1566 C CA . VAL A 1 200 ? 0.662 -7.909 -22.226 1.00 89.88 200 VAL A CA 1
ATOM 1567 C C . VAL A 1 200 ? 2.165 -8.092 -22.029 1.00 89.88 200 VAL A C 1
ATOM 1569 O O . VAL A 1 200 ? 2.611 -9.208 -21.784 1.00 89.88 200 VAL A O 1
ATOM 1572 N N . HIS A 1 201 ? 2.938 -7.006 -22.077 1.00 86.88 201 HIS A N 1
ATOM 1573 C CA . HIS A 1 201 ? 4.395 -7.038 -21.911 1.00 86.88 201 HIS A CA 1
ATOM 1574 C C . HIS A 1 201 ? 4.853 -6.797 -20.466 1.00 86.88 201 HIS A C 1
ATOM 1576 O O . HIS A 1 201 ? 6.046 -6.638 -20.224 1.00 86.88 201 HIS A O 1
ATOM 1582 N N . ALA A 1 202 ? 3.909 -6.769 -19.517 1.00 86.94 202 ALA A N 1
ATOM 1583 C CA . ALA A 1 202 ? 4.149 -6.554 -18.094 1.00 86.94 202 ALA A CA 1
ATOM 1584 C C . ALA A 1 202 ? 5.033 -5.328 -17.794 1.00 86.94 202 ALA A C 1
ATOM 1586 O O . ALA A 1 202 ? 5.914 -5.418 -16.954 1.00 86.94 202 ALA A O 1
ATOM 1587 N N . ILE A 1 203 ? 4.812 -4.194 -18.471 1.00 85.50 203 ILE A N 1
ATOM 1588 C CA . ILE A 1 203 ? 5.608 -2.962 -18.323 1.00 85.50 203 ILE A CA 1
ATOM 1589 C C . ILE A 1 203 ? 5.152 -2.195 -17.073 1.00 85.50 203 ILE A C 1
ATOM 1591 O O . ILE A 1 203 ? 4.140 -1.469 -17.086 1.00 85.50 203 ILE A O 1
ATOM 1595 N N . THR A 1 204 ? 5.912 -2.369 -15.997 1.00 84.56 204 THR A N 1
ATOM 1596 C CA . THR A 1 204 ? 5.763 -1.708 -14.696 1.00 84.56 204 THR A CA 1
ATOM 1597 C C . THR A 1 204 ? 7.102 -1.124 -14.257 1.00 84.56 204 THR A C 1
ATOM 1599 O O . THR A 1 204 ? 8.121 -1.367 -14.898 1.00 84.56 204 THR A O 1
ATOM 1602 N N . GLU A 1 205 ? 7.103 -0.349 -13.174 1.00 79.62 205 GLU A N 1
ATOM 1603 C CA . GLU A 1 205 ? 8.344 0.188 -12.608 1.00 79.62 205 GLU A CA 1
ATOM 1604 C C . GLU A 1 205 ? 9.274 -0.932 -12.113 1.00 79.62 205 GLU A C 1
ATOM 1606 O O . GLU A 1 205 ? 10.485 -0.824 -12.250 1.00 79.62 205 GLU A O 1
ATOM 1611 N N . GLU A 1 206 ? 8.738 -2.057 -11.623 1.00 71.31 206 GLU A N 1
ATOM 1612 C CA . GLU A 1 206 ? 9.576 -3.173 -11.166 1.00 71.31 206 GLU A CA 1
ATOM 1613 C C . GLU A 1 206 ? 10.225 -3.955 -12.314 1.00 71.31 206 GLU A C 1
ATOM 1615 O O . GLU A 1 206 ? 11.311 -4.511 -12.153 1.00 71.31 206 GLU A O 1
ATOM 1620 N N . THR A 1 207 ? 9.555 -4.056 -13.463 1.00 67.75 207 THR A N 1
ATOM 1621 C CA . THR A 1 207 ? 10.024 -4.873 -14.593 1.00 67.75 207 THR A CA 1
ATOM 1622 C C . THR A 1 207 ? 10.788 -4.070 -15.637 1.00 67.75 207 THR A C 1
ATOM 1624 O O . THR A 1 207 ? 11.629 -4.634 -16.338 1.00 67.75 207 THR A O 1
ATOM 1627 N N . ARG A 1 208 ? 10.446 -2.786 -15.786 1.00 78.69 208 ARG A N 1
ATOM 1628 C CA . ARG A 1 208 ? 10.942 -1.854 -16.804 1.00 78.69 208 ARG A CA 1
ATOM 1629 C C . ARG A 1 208 ? 11.066 -0.438 -16.215 1.00 78.69 208 ARG A C 1
ATOM 1631 O O . ARG A 1 208 ? 10.371 0.474 -16.681 1.00 78.69 208 ARG A O 1
ATOM 1638 N N . PRO A 1 209 ? 11.923 -0.235 -15.195 1.00 77.12 209 PRO A N 1
ATOM 1639 C CA . PRO A 1 209 ? 12.125 1.073 -14.565 1.00 77.12 209 PRO A CA 1
ATOM 1640 C C . PRO A 1 209 ? 12.663 2.133 -15.536 1.00 77.12 209 PRO A C 1
ATOM 1642 O O . PRO A 1 209 ? 12.535 3.321 -15.278 1.00 77.12 209 PRO A O 1
ATOM 1645 N N . GLU A 1 210 ? 13.251 1.726 -16.665 1.00 76.94 210 GLU A N 1
ATOM 1646 C CA . GLU A 1 210 ? 13.684 2.627 -17.732 1.00 76.94 210 GLU A CA 1
ATOM 1647 C C . GLU A 1 210 ? 12.522 3.213 -18.553 1.00 76.94 210 GLU A C 1
ATOM 1649 O O . GLU A 1 210 ? 12.721 4.177 -19.290 1.00 76.94 210 GLU A O 1
ATOM 1654 N N . PHE A 1 211 ? 11.322 2.626 -18.465 1.00 82.50 211 PHE A N 1
ATOM 1655 C CA . PHE A 1 211 ? 10.138 3.021 -19.238 1.00 82.50 211 PHE A CA 1
ATOM 1656 C C . PHE A 1 211 ? 9.074 3.724 -18.405 1.00 82.50 211 PHE A C 1
ATOM 1658 O O . PHE A 1 211 ? 8.346 4.570 -18.930 1.00 82.50 211 PHE A O 1
ATOM 1665 N N . VAL A 1 212 ? 8.924 3.321 -17.145 1.00 85.25 212 VAL A N 1
ATOM 1666 C CA . VAL A 1 212 ? 7.831 3.748 -16.277 1.00 85.25 212 VAL A CA 1
ATOM 1667 C C . VAL A 1 212 ? 8.361 4.073 -14.894 1.00 85.25 212 VAL A C 1
ATOM 1669 O O . VAL A 1 212 ? 8.960 3.222 -14.244 1.00 85.25 212 VAL A O 1
ATOM 1672 N N . HIS A 1 213 ? 7.979 5.250 -14.413 1.00 83.94 213 HIS A N 1
ATOM 1673 C CA . HIS A 1 213 ? 8.045 5.617 -13.009 1.00 83.94 213 HIS A CA 1
ATOM 1674 C C . HIS A 1 213 ? 6.627 5.805 -12.467 1.00 83.94 213 HIS A C 1
ATOM 1676 O O . HIS A 1 213 ? 5.789 6.451 -13.108 1.00 83.94 213 HIS A O 1
ATOM 1682 N N . VAL A 1 214 ? 6.327 5.244 -11.297 1.00 81.81 214 VAL A N 1
ATOM 1683 C CA . VAL A 1 214 ? 5.051 5.463 -10.616 1.00 81.81 214 VAL A CA 1
ATOM 1684 C C . VAL A 1 214 ? 5.325 6.250 -9.334 1.00 81.81 214 VAL A C 1
ATOM 1686 O O . VAL A 1 214 ? 5.758 5.675 -8.336 1.00 81.81 214 VAL A O 1
ATOM 1689 N N . PRO A 1 215 ? 5.071 7.574 -9.320 1.00 71.19 215 PRO A N 1
ATOM 1690 C CA . PRO A 1 215 ? 5.261 8.354 -8.107 1.00 71.19 215 PRO A CA 1
ATOM 1691 C C . PRO A 1 215 ? 4.321 7.849 -7.009 1.00 71.19 215 PRO A C 1
ATOM 1693 O O . PRO A 1 215 ? 3.185 7.457 -7.286 1.00 71.19 215 PRO A O 1
ATOM 1696 N N . LYS A 1 216 ? 4.775 7.916 -5.749 1.00 64.81 216 LYS A N 1
ATOM 1697 C CA . LYS A 1 216 ? 3.990 7.483 -4.574 1.00 64.81 216 LYS A CA 1
ATOM 1698 C C . LYS A 1 216 ? 2.590 8.103 -4.533 1.00 64.81 216 LYS A C 1
ATOM 1700 O O . LYS A 1 216 ? 1.640 7.439 -4.140 1.00 64.81 216 LYS A O 1
ATOM 1705 N N . PHE A 1 217 ? 2.475 9.351 -4.986 1.00 56.09 217 PHE A N 1
ATOM 1706 C CA . PHE A 1 217 ? 1.220 10.084 -5.092 1.00 56.09 217 PHE A CA 1
ATOM 1707 C C . PHE A 1 217 ? 1.093 10.654 -6.507 1.00 56.09 217 PHE A C 1
ATOM 1709 O O . PHE A 1 217 ? 1.526 11.769 -6.792 1.00 56.09 217 PHE A O 1
ATOM 1716 N N . GLY A 1 218 ? 0.555 9.867 -7.438 1.00 67.69 218 GLY A N 1
ATOM 1717 C CA . GLY A 1 218 ? 0.303 10.349 -8.792 1.00 67.69 218 GLY A CA 1
ATOM 1718 C C . GLY A 1 218 ? 0.049 9.255 -9.819 1.00 67.69 218 GLY A C 1
ATOM 1719 O O . GLY A 1 218 ? 0.101 8.060 -9.544 1.00 67.69 218 GLY A O 1
ATOM 1720 N N . SER A 1 219 ? -0.250 9.686 -11.044 1.00 74.75 219 SER A N 1
ATOM 1721 C CA . SER A 1 219 ? -0.369 8.768 -12.179 1.00 74.75 219 SER A CA 1
ATOM 1722 C C . SER A 1 219 ? 1.015 8.351 -12.698 1.00 74.75 219 SER A C 1
ATOM 1724 O O . SER A 1 219 ? 1.975 9.101 -12.521 1.00 74.75 219 SER A O 1
ATOM 1726 N N . PRO A 1 220 ? 1.137 7.195 -13.374 1.00 83.88 220 PRO A N 1
ATOM 1727 C CA . PRO A 1 220 ? 2.394 6.782 -13.984 1.00 83.88 220 PRO A CA 1
ATOM 1728 C C . PRO A 1 220 ? 2.938 7.820 -14.969 1.00 83.88 220 PRO A C 1
ATOM 1730 O O . PRO A 1 220 ? 2.186 8.402 -15.762 1.00 83.88 220 PRO A O 1
ATOM 1733 N N . GLN A 1 221 ? 4.249 7.987 -14.915 1.00 87.75 221 GLN A N 1
ATOM 1734 C CA . GLN A 1 221 ? 5.068 8.798 -15.793 1.00 87.75 221 GLN A CA 1
ATOM 1735 C C . GLN A 1 221 ? 5.913 7.890 -16.691 1.00 87.75 221 GLN A C 1
ATOM 1737 O O . GLN A 1 221 ? 6.261 6.770 -16.309 1.00 87.75 221 GLN A O 1
ATOM 1742 N N . TYR A 1 222 ? 6.209 8.355 -17.900 1.00 88.25 222 TYR A N 1
ATOM 1743 C CA . TYR A 1 222 ? 6.861 7.574 -18.942 1.00 88.25 222 TYR A CA 1
ATOM 1744 C C . TYR A 1 222 ? 8.046 8.322 -19.538 1.00 88.25 222 TYR A C 1
ATOM 1746 O O . TYR A 1 222 ? 8.010 9.545 -19.685 1.00 88.25 222 TYR A O 1
ATOM 1754 N N . SER A 1 223 ? 9.081 7.571 -19.895 1.00 86.94 223 SER A N 1
ATOM 1755 C CA . SER A 1 223 ? 10.312 8.097 -20.484 1.00 86.94 223 SER A CA 1
ATOM 1756 C C . SER A 1 223 ? 10.249 8.177 -22.011 1.00 86.94 223 SER A C 1
ATOM 1758 O O . SER A 1 223 ? 9.392 7.562 -22.653 1.00 86.94 223 SER A O 1
ATOM 1760 N N . ASP A 1 224 ? 11.215 8.882 -22.606 1.00 83.19 224 ASP A N 1
ATOM 1761 C CA . ASP A 1 224 ? 11.475 8.828 -24.051 1.00 83.19 224 ASP A CA 1
ATOM 1762 C C . ASP A 1 224 ? 11.759 7.399 -24.529 1.00 83.19 224 ASP A C 1
ATOM 1764 O O . ASP A 1 224 ? 11.246 6.983 -25.564 1.00 83.19 224 ASP A O 1
ATOM 1768 N N . ALA A 1 225 ? 12.485 6.605 -23.733 1.00 82.25 225 ALA A N 1
ATOM 1769 C CA . ALA A 1 225 ? 12.815 5.223 -24.077 1.00 82.25 225 ALA A CA 1
ATOM 1770 C C . ALA A 1 225 ? 11.561 4.349 -24.245 1.00 82.25 225 ALA A C 1
ATOM 1772 O O . ALA A 1 225 ? 11.533 3.460 -25.096 1.00 82.25 225 ALA A O 1
ATOM 1773 N N . PHE A 1 226 ? 10.499 4.618 -23.477 1.00 91.88 226 PHE A N 1
ATOM 1774 C CA . PHE A 1 226 ? 9.221 3.937 -23.674 1.00 91.88 226 PHE A CA 1
ATOM 1775 C C . PHE A 1 226 ? 8.575 4.310 -25.012 1.00 91.88 226 PHE A C 1
ATOM 1777 O O . PHE A 1 226 ? 8.056 3.438 -25.710 1.00 91.88 226 PHE A O 1
ATOM 1784 N N . VAL A 1 227 ? 8.615 5.591 -25.384 1.00 91.62 227 VAL A N 1
ATOM 1785 C CA . VAL A 1 227 ? 8.082 6.075 -26.664 1.00 91.62 227 VAL A CA 1
ATOM 1786 C C . VAL A 1 227 ? 8.863 5.486 -27.839 1.00 91.62 227 VAL A C 1
ATOM 1788 O O . VAL A 1 227 ? 8.253 4.957 -28.769 1.00 91.62 227 VAL A O 1
ATOM 1791 N N . ASP A 1 228 ? 10.194 5.524 -27.774 1.00 88.12 228 ASP A N 1
ATOM 1792 C CA . ASP A 1 228 ? 11.084 4.957 -28.789 1.00 88.12 228 ASP A CA 1
ATOM 1793 C C . ASP A 1 228 ? 10.802 3.472 -28.985 1.00 88.12 228 ASP A C 1
ATOM 1795 O O . ASP A 1 228 ? 10.566 3.020 -30.107 1.00 88.12 228 ASP A O 1
ATOM 1799 N N . TRP A 1 229 ? 10.715 2.730 -27.880 1.00 93.25 229 TRP A N 1
ATOM 1800 C CA . TRP A 1 229 ? 10.419 1.308 -27.915 1.00 93.25 229 TRP A CA 1
ATOM 1801 C C . TRP A 1 229 ? 9.066 1.018 -28.577 1.00 93.25 229 TRP A C 1
ATOM 1803 O O . TRP A 1 229 ? 8.983 0.132 -29.425 1.00 93.25 229 TRP A O 1
ATOM 1813 N N . LEU A 1 230 ? 8.009 1.776 -28.259 1.00 92.31 230 LEU A N 1
ATOM 1814 C CA . LEU A 1 230 ? 6.694 1.609 -28.894 1.00 92.31 230 LEU A CA 1
ATOM 1815 C C . LEU A 1 230 ? 6.748 1.814 -30.415 1.00 92.31 230 LEU A C 1
ATOM 1817 O O . LEU A 1 230 ? 6.134 1.048 -31.161 1.00 92.31 230 LEU A O 1
ATOM 1821 N N . VAL A 1 231 ? 7.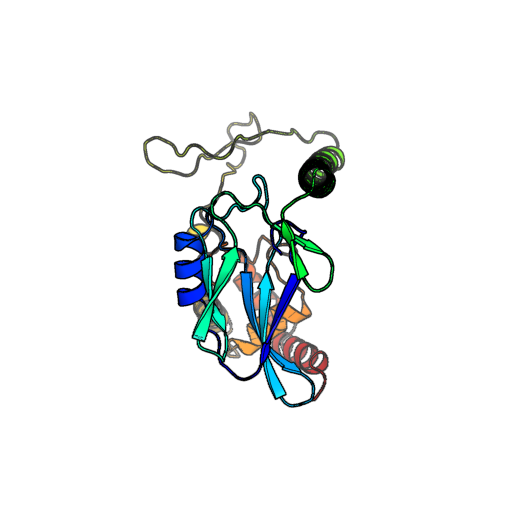486 2.825 -30.874 1.00 91.50 231 VAL A N 1
ATOM 1822 C CA . VAL A 1 231 ? 7.660 3.115 -32.304 1.00 91.50 231 VAL A CA 1
ATOM 1823 C C . VAL A 1 231 ? 8.487 2.024 -32.988 1.00 91.50 231 VAL A C 1
ATOM 1825 O O . VAL A 1 231 ? 8.150 1.592 -34.090 1.00 91.50 231 VAL A O 1
ATOM 1828 N N . GLU A 1 232 ? 9.549 1.541 -32.346 1.00 89.88 232 GLU A N 1
ATOM 1829 C CA . GLU A 1 232 ? 10.368 0.442 -32.863 1.00 89.88 232 GLU A CA 1
ATOM 1830 C C . GLU A 1 232 ? 9.588 -0.871 -32.967 1.00 89.88 232 GLU A C 1
ATOM 1832 O O . GLU A 1 232 ? 9.712 -1.576 -33.971 1.00 89.88 232 GLU A O 1
ATOM 1837 N N . GLN A 1 233 ? 8.745 -1.189 -31.978 1.00 91.75 233 GLN A N 1
ATOM 1838 C CA . GLN A 1 233 ? 7.911 -2.390 -32.028 1.00 91.75 233 GLN A CA 1
ATOM 1839 C C . GLN A 1 233 ? 6.899 -2.341 -33.181 1.00 91.75 233 GLN A C 1
ATOM 1841 O O . GLN A 1 233 ? 6.709 -3.353 -33.852 1.00 91.75 233 GLN A O 1
ATOM 1846 N N . ASP A 1 234 ? 6.288 -1.186 -33.466 1.00 90.44 234 ASP A N 1
ATOM 1847 C CA . ASP A 1 234 ? 5.367 -1.050 -34.606 1.00 90.44 234 ASP A CA 1
ATOM 1848 C C . ASP A 1 234 ? 6.090 -1.095 -35.961 1.00 90.44 234 ASP A C 1
ATOM 1850 O O . ASP A 1 234 ? 5.591 -1.710 -36.904 1.00 90.44 234 ASP A O 1
ATOM 1854 N N . LYS A 1 235 ? 7.306 -0.535 -36.049 1.00 88.44 235 LYS A N 1
ATOM 1855 C CA . LYS A 1 235 ? 8.165 -0.669 -37.240 1.00 88.44 235 LYS A CA 1
ATOM 1856 C C . LYS A 1 235 ? 8.541 -2.127 -37.513 1.00 88.44 235 LYS A C 1
ATOM 1858 O O . LYS A 1 235 ? 8.569 -2.540 -38.670 1.00 88.44 235 LYS A O 1
ATOM 1863 N N . GLY A 1 236 ? 8.846 -2.892 -36.463 1.00 88.12 236 GLY A N 1
ATOM 1864 C CA . GLY A 1 236 ? 9.182 -4.313 -36.569 1.00 88.12 236 GLY A CA 1
ATOM 1865 C C . GLY A 1 236 ? 7.971 -5.211 -36.843 1.00 88.12 236 GLY A C 1
ATOM 1866 O O . GLY A 1 236 ? 8.083 -6.197 -37.571 1.00 88.12 236 GLY A O 1
ATOM 1867 N N . ASP A 1 237 ? 6.808 -4.869 -36.289 1.00 90.62 237 ASP A N 1
ATOM 1868 C CA . ASP A 1 237 ? 5.553 -5.594 -36.470 1.00 90.62 237 ASP A CA 1
ATOM 1869 C C . ASP A 1 237 ? 4.375 -4.614 -36.602 1.00 90.62 237 ASP A C 1
ATOM 1871 O O . ASP A 1 237 ? 3.803 -4.191 -35.596 1.00 90.62 237 ASP A O 1
ATOM 1875 N N . PRO A 1 238 ? 3.899 -4.332 -37.830 1.00 88.38 238 PRO A N 1
ATOM 1876 C CA . PRO A 1 238 ? 2.750 -3.458 -38.057 1.00 88.38 238 PRO A CA 1
ATOM 1877 C C . PRO A 1 238 ? 1.418 -4.010 -37.531 1.00 88.38 238 PRO A C 1
ATOM 1879 O O . PRO A 1 238 ? 0.366 -3.457 -37.839 1.00 88.38 238 PRO A O 1
ATOM 1882 N N . ARG A 1 239 ? 1.383 -5.120 -36.792 1.00 89.62 239 ARG A N 1
ATOM 1883 C CA . ARG A 1 239 ? 0.202 -5.552 -36.025 1.00 89.62 239 ARG A CA 1
ATOM 1884 C C . ARG A 1 239 ? 0.472 -5.580 -34.526 1.00 89.62 239 ARG A C 1
ATOM 1886 O O . ARG A 1 239 ? -0.334 -6.135 -33.785 1.00 89.62 239 ARG A O 1
ATOM 1893 N N . PHE A 1 240 ? 1.573 -4.991 -34.068 1.00 93.56 240 PHE A N 1
ATOM 1894 C CA . PHE A 1 240 ? 2.008 -5.008 -32.677 1.00 93.56 240 PHE A CA 1
ATOM 1895 C C . PHE A 1 240 ? 0.902 -4.553 -31.714 1.00 93.56 240 PHE A C 1
ATOM 1897 O O . PHE A 1 240 ? 0.478 -5.319 -30.844 1.00 93.56 240 PHE A O 1
ATOM 1904 N N . PHE A 1 241 ? 0.349 -3.355 -31.924 1.00 90.50 241 PHE A N 1
ATOM 1905 C CA . PHE A 1 241 ? -0.725 -2.820 -31.081 1.00 90.50 241 PHE A CA 1
ATOM 1906 C C . PHE A 1 241 ? -2.016 -3.648 -31.161 1.00 90.50 241 PHE A C 1
ATOM 1908 O O . PHE A 1 241 ? -2.661 -3.888 -30.140 1.00 90.50 241 PHE A O 1
ATOM 1915 N N . GLU A 1 242 ? -2.379 -4.147 -32.346 1.00 90.56 242 GLU A N 1
ATOM 1916 C CA . GLU A 1 242 ? -3.560 -5.001 -32.535 1.00 90.56 242 GLU A CA 1
ATOM 1917 C C . GLU A 1 242 ? -3.424 -6.334 -31.789 1.00 90.56 242 GLU A C 1
ATOM 1919 O O . GLU A 1 242 ? -4.360 -6.776 -31.116 1.00 90.56 242 GLU A O 1
ATOM 1924 N N . LYS A 1 243 ? -2.243 -6.959 -31.862 1.00 92.00 243 LYS A N 1
ATOM 1925 C CA . LYS A 1 243 ? -1.917 -8.201 -31.153 1.00 92.00 243 LYS A CA 1
ATOM 1926 C C . LYS A 1 243 ? -1.927 -7.987 -29.646 1.00 92.00 243 LYS A C 1
ATOM 1928 O O . LYS A 1 243 ? -2.538 -8.783 -28.933 1.00 92.00 243 LYS A O 1
ATOM 1933 N N . ALA A 1 244 ? -1.321 -6.903 -29.161 1.00 90.12 244 ALA A N 1
ATOM 1934 C CA . ALA A 1 244 ? -1.346 -6.553 -27.746 1.00 90.12 244 ALA A CA 1
ATOM 1935 C C . ALA A 1 244 ? -2.783 -6.321 -27.251 1.00 90.12 244 ALA A C 1
ATOM 1937 O O . ALA A 1 244 ? -3.180 -6.840 -26.208 1.00 90.12 244 ALA A O 1
ATOM 1938 N N . LYS A 1 245 ? -3.606 -5.612 -28.029 1.00 89.44 245 LYS A N 1
ATOM 1939 C CA . LYS A 1 245 ? -5.028 -5.400 -27.734 1.00 89.44 245 LYS A CA 1
ATOM 1940 C C . LYS A 1 245 ? -5.811 -6.708 -27.672 1.00 89.44 245 LYS A C 1
ATOM 1942 O O . LYS A 1 245 ? -6.552 -6.929 -26.715 1.00 89.44 245 LYS A O 1
ATOM 1947 N N . ALA A 1 246 ? -5.639 -7.587 -28.657 1.00 89.88 246 ALA A N 1
ATOM 1948 C CA . ALA A 1 246 ? -6.290 -8.893 -28.681 1.00 89.88 246 ALA A CA 1
ATOM 1949 C C . ALA A 1 246 ? -5.851 -9.769 -27.495 1.00 89.88 246 ALA A C 1
ATOM 1951 O O . ALA A 1 246 ? -6.699 -10.362 -26.828 1.00 89.88 246 ALA A O 1
ATOM 1952 N N . GLY A 1 247 ? -4.551 -9.793 -27.184 1.00 87.56 247 GLY A N 1
ATOM 1953 C CA . GLY A 1 247 ? -4.001 -10.508 -26.032 1.00 87.56 247 GLY A CA 1
ATOM 1954 C C . GLY A 1 247 ? -4.563 -9.988 -24.711 1.00 87.56 247 GLY A C 1
ATOM 1955 O O . GLY A 1 247 ? -5.028 -10.768 -23.880 1.00 87.56 247 GLY A O 1
ATOM 1956 N N . TYR A 1 248 ? -4.626 -8.666 -24.542 1.00 86.50 248 TYR A N 1
ATOM 1957 C CA . TYR A 1 248 ? -5.207 -8.075 -23.343 1.00 86.50 248 TYR A CA 1
ATOM 1958 C C . TYR A 1 248 ? -6.706 -8.386 -23.217 1.00 86.50 248 TYR A C 1
ATOM 1960 O O . TYR A 1 248 ? -7.164 -8.809 -22.154 1.00 86.50 248 TYR A O 1
ATOM 1968 N N . LEU A 1 249 ? -7.478 -8.275 -24.301 1.00 83.38 249 LEU A N 1
ATOM 1969 C CA . LEU A 1 249 ? -8.900 -8.633 -24.298 1.00 83.38 249 LEU A CA 1
ATOM 1970 C C . LEU A 1 249 ? -9.135 -10.122 -24.002 1.00 83.38 249 LEU A C 1
ATOM 1972 O O . LEU A 1 249 ? -10.098 -10.440 -23.311 1.00 83.38 249 LEU A O 1
ATOM 1976 N N . ALA A 1 250 ? -8.253 -11.019 -24.449 1.00 85.31 250 ALA A N 1
ATOM 1977 C CA . ALA A 1 250 ? -8.338 -12.449 -24.149 1.00 85.31 250 ALA A CA 1
ATOM 1978 C C . ALA A 1 250 ? -8.098 -12.764 -22.660 1.00 85.31 250 ALA A C 1
ATOM 1980 O O . ALA A 1 250 ? -8.684 -13.705 -22.125 1.00 85.31 250 ALA A O 1
ATOM 1981 N N . THR A 1 251 ? -7.280 -11.962 -21.967 1.00 80.88 251 THR A N 1
ATOM 1982 C CA . THR A 1 251 ? -7.060 -12.111 -20.513 1.00 80.88 251 THR A CA 1
ATOM 1983 C C . THR A 1 251 ? -8.228 -11.592 -19.668 1.00 80.88 251 THR A C 1
ATOM 1985 O O . THR A 1 251 ? -8.425 -12.038 -18.535 1.00 80.88 251 THR A O 1
ATOM 1988 N N . ARG A 1 252 ? -9.070 -10.707 -20.217 1.00 70.62 252 ARG A N 1
ATOM 1989 C CA . ARG A 1 252 ? -10.349 -10.331 -19.605 1.00 70.62 252 ARG A CA 1
ATOM 1990 C C . ARG A 1 252 ? -11.364 -11.455 -19.829 1.00 70.62 252 ARG A C 1
ATOM 1992 O O . ARG A 1 252 ? -12.006 -11.518 -20.873 1.00 70.62 252 ARG A O 1
ATOM 1999 N N . LYS A 1 253 ? -11.554 -12.327 -18.828 1.00 51.34 253 LYS A N 1
ATOM 2000 C CA . LYS A 1 253 ? -12.709 -13.246 -18.786 1.00 51.34 253 LYS A CA 1
ATOM 2001 C C . LYS A 1 253 ? -13.980 -12.459 -19.128 1.00 51.34 253 LYS A C 1
ATOM 2003 O O . LYS A 1 253 ? -14.298 -11.496 -18.428 1.00 51.34 253 LYS A O 1
ATOM 2008 N N . ARG A 1 254 ? -14.678 -12.871 -20.196 1.00 44.66 254 ARG A N 1
ATOM 2009 C CA . ARG A 1 254 ? -16.034 -12.407 -20.525 1.00 44.66 254 ARG A CA 1
ATOM 2010 C C . ARG A 1 254 ? -16.889 -12.553 -19.263 1.00 44.66 254 ARG A C 1
ATOM 2012 O O . ARG A 1 254 ? -17.119 -13.675 -18.817 1.00 44.66 254 ARG A O 1
ATOM 2019 N N . ARG A 1 255 ? -17.248 -11.420 -18.661 1.00 38.62 255 ARG A N 1
ATOM 2020 C CA . ARG A 1 255 ? -18.379 -11.328 -17.738 1.00 38.62 255 ARG A CA 1
ATOM 2021 C C . ARG A 1 255 ? -19.664 -11.400 -18.545 1.00 38.62 255 ARG A C 1
ATOM 2023 O O . ARG A 1 255 ? -19.657 -10.841 -19.666 1.00 38.62 255 ARG A O 1
#

Secondary structure (DSSP, 8-state):
-GGGT-EEEEEESS---HHHHHHHHHHHEES----EEEEEEEETTEEEEEEEEPPPPSSPPEESS-EEEE-TT--EEEEE-TT-BEEEETTEEEEPPHHHHHHHHHHHHHHHHHHHHHHHHHHHTSPTT-------S-PPPTT-----EESSS-TTSPEE----HHHHS-B-HHHHHHHHHHH-SS----HHHHHHHHHHTT-STTT-TTTEE--TTS--EE-HHHHHHHHHHHHH-TTHHHHHHHHHHHHS---

Radius of gyration: 24.86 Å; Cα contacts (8 Å, |Δi|>4): 337; chains: 1; bounding box: 69×39×67 Å

Foldseek 3Di:
DQLAFWDKDKAFDDDDDQVVVQVVCVVWKPDRADQWDWDFDADPNGTIIMITHGHDADDAMFTQAWDWDADPVRDIDTPAHHRFGWDDDDPDIDGDDPVSVVVSVVVNVVVVVVVVVVVVVVVVPPPPPQDDDDDDPDDQPPVRDWPFDDSDPDPPGDTDTPPPCCRQQVDDLVVLQVLLQVLDPPDGDDSLLVVLLCVQVVPDCVVCVSAWDDPPPDGIGGGPVVSVVVNVQCVVPVCRSVVSNVVSVVVPDDD

Mean predicted aligned error: 17.42 Å

Sequence (255 aa):
MANSGGGAVVVPGHKVQEEPIHEHLDAYAEPEFEAFGLHDIVRGGQPVTAIVVDSVAGTPLVFSRQGRYQDAEGREHVAFARGGLYFRHGAKSESASGDDVRDFIKRQLDATRQQWLANIRQVMHAPDRAEVAIIETAERDEEGRPTLIRLTTDPHAPLYGQIDPDRSHPYRQKEVITEVNTRLDSRSVNAFDVLSVRRVHAITEETRPEFVHVPKFGSPQYSDAFVDWLVEQDKGDPRFFEKAKAGYLATRKRR